Protein AF-A0A7S0FJI3-F1 (afdb_monomer_lite)

pLDDT: mean 81.52, std 12.63, range [48.22, 95.19]

Organism: NCBI:txid265543

Foldseek 3Di:
DVVLCVLLVVLLVPFDADPVVVVDDPPPDDPVPDCDPVVVVLVVVLVCLLLVLLVCLLVVLLLQLLLLCCVPPVVVQCVVQVLDDPPDDRHSVSVSPRPSCVPDDDLSNQLSNLRSVLLSLLLVLLLSLLSSYLADACVVPPSCRRGVSSVVSSVVSVVVSVVSNVVRDDPCSVVSGDPVSVVSSVVSSVVSNVSSRVSSNVVNVVVVVVVD

Secondary structure (DSSP, 8-state):
-TTHHHHHHHHHHTPPPPHHHHSSPP--S-TT----HHHHHHHHHHHHHHHHHHHHHHHHHHHHHHHHHHHHH-HHHHHHTT-S-TTS---HHHHTT-GGGGG--SHHHHHHHHHHHHHHHHHHHHHGGGGSSSSS-TTTS-HHHH-HHHHHHHHHHHHHHHHHHHHHS-TTHHHHS-HHHHHHHHHHHHHHHHHHHHHHHHHHHHHHHHT-

InterPro domains:
  IPR023298 P-type ATPase, transmembrane domain superfamily [SSF81665] (8-201)
  IPR039720 Transmembrane protein 94 [PTHR13219] (3-211)

Radius of gyration: 21.85 Å; chains: 1; bounding box: 44×33×70 Å

Sequence (212 aa):
MQFLFPSLGLSLAASNADTQSMDRVPPKNDESIVFARGEGARLFQHTCIRALIPAIAAHFVHLIGFGSLMLIFERRFLFAGDCGTLSGDLNWRHVARCDAVRQYSGPVKDWAGSLMLAELALCLVVLSSSFLSRTELIKGKNPWRANPLWGWGFLASLLLILFYLIATLDNGVWGALPWYFYVVAIIMPSLGVMTSELVKRSDQKQEYRAEK

Structure (mmCIF, N/CA/C/O backbone):
data_AF-A0A7S0FJI3-F1
#
_entry.id   AF-A0A7S0FJI3-F1
#
loop_
_atom_site.group_PDB
_atom_site.id
_atom_site.type_symbol
_atom_site.label_atom_id
_atom_site.label_alt_id
_atom_site.label_comp_id
_atom_site.label_asym_id
_atom_site.label_entity_id
_atom_site.label_seq_id
_atom_site.pdbx_PDB_ins_code
_atom_site.Cartn_x
_atom_site.Cartn_y
_atom_site.Cartn_z
_atom_site.occupancy
_atom_site.B_iso_or_equiv
_atom_site.auth_seq_id
_atom_site.auth_comp_id
_atom_site.auth_asym_id
_atom_site.auth_atom_id
_atom_site.pdbx_PDB_model_num
ATOM 1 N N . MET A 1 1 ? 7.285 7.474 6.263 1.00 55.69 1 MET A N 1
ATOM 2 C CA . MET A 1 1 ? 6.762 6.785 7.470 1.00 55.69 1 MET A CA 1
ATOM 3 C C . MET A 1 1 ? 6.924 7.584 8.760 1.00 55.69 1 MET A C 1
ATOM 5 O O . MET A 1 1 ? 5.953 7.668 9.499 1.00 55.69 1 MET A O 1
ATOM 9 N N . GLN A 1 2 ? 8.082 8.209 9.022 1.00 64.94 2 GLN A N 1
ATOM 10 C CA . GLN A 1 2 ? 8.346 8.944 10.276 1.00 64.94 2 GLN A CA 1
ATOM 11 C C . GLN A 1 2 ? 7.355 10.081 10.589 1.00 64.94 2 GLN A C 1
ATOM 13 O O . GLN A 1 2 ? 7.122 10.348 11.755 1.00 64.94 2 GLN A O 1
ATOM 18 N N . PHE A 1 3 ? 6.723 10.698 9.586 1.00 61.91 3 PHE A N 1
ATOM 19 C CA . PHE A 1 3 ? 5.679 11.721 9.787 1.00 61.91 3 PHE A CA 1
ATOM 20 C C . PHE A 1 3 ? 4.246 11.174 9.700 1.00 61.91 3 PHE A C 1
ATOM 22 O O . PHE A 1 3 ? 3.317 11.736 10.277 1.00 61.91 3 PHE A O 1
ATOM 29 N N . LEU A 1 4 ? 4.062 10.054 8.999 1.00 62.75 4 LEU A N 1
ATOM 30 C CA . LEU A 1 4 ? 2.747 9.481 8.711 1.00 62.75 4 LEU A CA 1
ATOM 31 C C . LEU A 1 4 ? 2.200 8.695 9.913 1.00 62.75 4 LEU A C 1
ATOM 33 O O . LEU A 1 4 ? 1.028 8.810 10.249 1.00 62.75 4 LEU A O 1
ATOM 37 N N . PHE A 1 5 ? 3.050 7.950 10.623 1.00 71.81 5 PHE A N 1
ATOM 38 C CA . PHE A 1 5 ? 2.605 7.217 11.811 1.00 71.81 5 PHE A CA 1
ATOM 39 C C . PHE A 1 5 ? 2.312 8.103 13.022 1.00 71.81 5 PHE A C 1
ATOM 41 O O . PHE A 1 5 ? 1.287 7.868 13.656 1.00 71.81 5 PHE A O 1
ATOM 48 N N . PRO A 1 6 ? 3.109 9.140 13.342 1.00 69.25 6 PRO A N 1
ATOM 49 C CA . PRO A 1 6 ? 2.769 10.034 14.444 1.00 69.25 6 PRO A CA 1
ATOM 50 C C . PRO A 1 6 ? 1.510 10.857 14.178 1.00 69.25 6 PRO A C 1
ATOM 52 O O . PRO A 1 6 ? 0.713 11.032 15.089 1.00 69.25 6 PRO A O 1
ATOM 55 N N . SER A 1 7 ? 1.284 11.321 12.944 1.00 61.38 7 SER A N 1
ATOM 56 C CA . SER A 1 7 ? 0.068 12.077 12.606 1.00 61.38 7 SER A CA 1
ATOM 57 C C . SER A 1 7 ? -1.195 11.219 12.725 1.00 61.38 7 SER A C 1
ATOM 59 O O . SER A 1 7 ? -2.154 11.633 13.378 1.00 61.38 7 SER A O 1
ATOM 61 N N . LEU A 1 8 ? -1.176 9.992 12.192 1.00 68.50 8 LEU A N 1
ATOM 62 C CA . LEU A 1 8 ? -2.270 9.036 12.386 1.00 68.50 8 LEU A CA 1
ATOM 63 C C . LEU A 1 8 ? -2.423 8.645 13.863 1.00 68.50 8 LEU A C 1
ATOM 65 O O . LEU A 1 8 ? -3.535 8.666 14.385 1.00 68.50 8 LEU A O 1
ATOM 69 N N . GLY A 1 9 ? -1.323 8.353 14.557 1.00 69.12 9 GLY A N 1
ATOM 70 C CA . GLY A 1 9 ? -1.325 7.953 15.964 1.00 69.12 9 GLY A CA 1
ATOM 71 C C . GLY A 1 9 ? -1.879 9.028 16.899 1.00 69.12 9 GLY A C 1
ATOM 72 O O . GLY A 1 9 ? -2.721 8.723 17.735 1.00 69.12 9 GLY A O 1
ATOM 73 N N . LEU A 1 10 ? -1.482 10.292 16.721 1.00 71.50 10 LEU A N 1
ATOM 74 C CA . LEU A 1 10 ? -2.014 11.422 17.491 1.00 71.50 10 LEU A CA 1
ATOM 75 C C . LEU A 1 10 ? -3.504 11.639 17.213 1.00 71.50 10 LEU A C 1
ATOM 77 O O . LEU A 1 10 ? -4.272 11.893 18.138 1.00 71.50 10 LEU A O 1
ATOM 81 N N . SER A 1 11 ? -3.930 11.487 15.956 1.00 69.38 11 SER A N 1
ATOM 82 C CA . SER A 1 11 ? -5.345 11.621 15.604 1.00 69.38 11 SER A CA 1
ATOM 83 C C . SER A 1 11 ? -6.213 10.521 16.224 1.00 69.38 11 SER A C 1
ATOM 85 O O . SER A 1 11 ? -7.324 10.802 16.666 1.00 69.38 11 SER A O 1
ATOM 87 N N . LEU A 1 12 ? -5.686 9.295 16.319 1.00 72.62 12 LEU A N 1
ATOM 88 C CA . LEU A 1 12 ? -6.337 8.173 16.993 1.00 72.62 12 LEU A CA 1
ATOM 89 C C . LEU A 1 12 ? -6.324 8.343 18.514 1.00 72.62 12 LEU A C 1
ATOM 91 O O . LEU A 1 12 ? -7.327 8.070 19.154 1.00 72.62 12 LEU A O 1
ATOM 95 N N . ALA A 1 13 ? -5.240 8.854 19.103 1.00 67.00 13 ALA A N 1
ATOM 96 C CA . ALA A 1 13 ? -5.181 9.141 20.538 1.00 67.00 13 ALA A CA 1
ATOM 97 C C . ALA A 1 13 ? -6.194 10.217 20.971 1.00 67.00 13 ALA A C 1
ATOM 99 O O . ALA A 1 13 ? -6.660 10.208 22.106 1.00 67.00 13 ALA A O 1
ATOM 100 N N . ALA A 1 14 ? -6.556 11.122 20.059 1.00 67.31 14 ALA A N 1
ATOM 101 C CA . ALA A 1 14 ? -7.580 12.138 20.268 1.00 67.31 14 ALA A CA 1
ATOM 102 C C . ALA A 1 14 ? -9.017 11.636 20.011 1.00 67.31 14 ALA A C 1
ATOM 104 O O . ALA A 1 14 ? -9.949 12.442 20.012 1.00 67.31 14 ALA A O 1
ATOM 105 N N . SER A 1 15 ? -9.229 10.339 19.746 1.00 64.25 15 SER A N 1
ATOM 106 C CA . SER A 1 15 ? -10.578 9.802 19.553 1.00 64.25 15 SER A CA 1
ATOM 107 C C . SER A 1 15 ? -11.367 9.827 20.859 1.00 64.25 15 SER A C 1
ATOM 109 O O . SER A 1 15 ? -10.889 9.340 21.885 1.00 64.25 15 SER A O 1
ATOM 111 N N . ASN A 1 16 ? -12.601 10.327 20.804 1.00 61.62 16 ASN A N 1
ATOM 112 C CA . ASN A 1 16 ? -13.532 10.213 21.922 1.00 61.62 16 ASN A CA 1
ATOM 113 C C . ASN A 1 16 ? -13.768 8.736 22.254 1.00 61.62 16 ASN A C 1
ATOM 115 O O . ASN A 1 16 ? -13.986 7.927 21.349 1.00 61.62 16 ASN A O 1
ATOM 119 N N . ALA A 1 17 ? -13.741 8.404 23.543 1.00 58.59 17 ALA A N 1
ATOM 120 C CA . ALA A 1 17 ? -14.015 7.054 24.012 1.00 58.59 17 ALA A CA 1
ATOM 121 C C . ALA A 1 17 ? -15.423 6.594 23.594 1.00 58.59 17 ALA A C 1
ATOM 123 O O . ALA A 1 17 ? -16.349 7.401 23.462 1.00 58.59 17 ALA A O 1
ATOM 124 N N . ASP A 1 18 ? -15.580 5.286 23.384 1.00 60.88 18 ASP A N 1
ATOM 125 C CA . ASP A 1 18 ? -16.883 4.689 23.106 1.00 60.88 18 ASP A CA 1
ATOM 126 C C . ASP A 1 18 ? -17.806 4.950 24.309 1.00 60.88 18 ASP A C 1
ATOM 128 O O . ASP A 1 18 ? -17.474 4.617 25.448 1.00 60.88 18 ASP A O 1
ATOM 132 N N . THR A 1 19 ? -18.967 5.571 24.079 1.00 57.12 19 THR A N 1
ATOM 133 C CA . THR A 1 19 ? -19.890 5.990 25.151 1.00 57.12 19 THR A CA 1
ATOM 134 C C . THR A 1 19 ? -20.308 4.811 26.026 1.00 57.12 19 THR A C 1
ATOM 136 O O . THR A 1 19 ? -20.293 4.914 27.248 1.00 57.12 19 THR A O 1
ATOM 139 N N . GLN A 1 20 ? -20.530 3.642 25.416 1.00 57.66 20 GLN A N 1
ATOM 140 C CA . GLN A 1 20 ? -20.838 2.409 26.144 1.00 57.66 20 GLN A CA 1
ATOM 141 C C . GLN A 1 20 ? -19.705 1.930 27.061 1.00 57.66 20 GLN A C 1
ATOM 143 O O . GLN A 1 20 ? -19.987 1.253 28.044 1.00 57.66 20 GLN A O 1
ATOM 148 N N . SER A 1 21 ? -18.436 2.246 26.769 1.00 56.31 21 SER A N 1
ATOM 149 C CA . SER A 1 21 ? -17.317 1.884 27.649 1.00 56.31 21 SER A CA 1
ATOM 150 C C . SER A 1 21 ? -17.103 2.899 28.771 1.00 56.31 21 SER A C 1
ATOM 152 O O . SER A 1 21 ? -16.543 2.540 29.800 1.00 56.31 21 SER A O 1
ATOM 154 N N . MET A 1 22 ? -17.511 4.156 28.569 1.00 56.66 22 MET A N 1
ATOM 155 C CA . MET A 1 22 ? -17.406 5.242 29.554 1.00 56.66 22 MET A CA 1
ATOM 156 C C . MET A 1 22 ? -18.486 5.175 30.635 1.00 56.66 22 MET A C 1
ATOM 158 O O . MET A 1 22 ? -18.225 5.568 31.767 1.00 56.66 22 MET A O 1
ATOM 162 N N . ASP A 1 23 ? -19.657 4.623 30.308 1.00 59.97 23 ASP A N 1
ATOM 163 C CA . ASP A 1 23 ? -20.737 4.372 31.273 1.00 59.97 23 ASP A CA 1
ATOM 164 C C . ASP A 1 23 ? -20.431 3.189 32.214 1.00 59.97 23 ASP A C 1
ATOM 166 O O . ASP A 1 23 ? -21.184 2.903 33.147 1.00 59.97 23 ASP A O 1
ATOM 170 N N . ARG A 1 24 ? -19.327 2.473 31.973 1.00 63.09 24 ARG A N 1
ATOM 171 C CA . ARG A 1 24 ? -18.924 1.285 32.727 1.00 63.09 24 ARG A CA 1
ATOM 172 C C . ARG A 1 24 ? -17.793 1.631 33.684 1.00 63.09 24 ARG A C 1
ATOM 174 O O . ARG A 1 24 ? -16.857 2.348 33.337 1.00 63.09 24 ARG A O 1
ATOM 181 N N . VAL A 1 25 ? -17.853 1.071 34.891 1.00 60.69 25 VAL A N 1
ATOM 182 C CA . VAL A 1 25 ? -16.748 1.164 35.849 1.00 60.69 25 VAL A CA 1
ATOM 183 C C . VAL A 1 25 ? -15.538 0.459 35.226 1.00 60.69 25 VAL A C 1
ATOM 185 O O . VAL A 1 25 ? -15.644 -0.724 34.892 1.00 60.69 25 VAL A O 1
ATOM 188 N N . PRO A 1 26 ? -14.398 1.145 35.020 1.00 58.06 26 PRO A N 1
ATOM 189 C CA . PRO A 1 26 ? -13.216 0.492 34.486 1.00 58.06 26 PRO A CA 1
ATOM 190 C C . PRO A 1 26 ? -12.796 -0.618 35.460 1.00 58.06 26 PRO A C 1
ATOM 192 O O . PRO A 1 26 ? -12.736 -0.352 36.664 1.00 58.06 26 PRO A O 1
ATOM 195 N N . PRO A 1 27 ? -12.479 -1.835 34.981 1.00 58.81 27 PRO A N 1
ATOM 196 C CA . PRO A 1 27 ? -11.979 -2.921 35.818 1.00 58.81 27 PRO A CA 1
ATOM 197 C C . PRO A 1 27 ? -10.552 -2.584 36.250 1.00 58.81 27 PRO A C 1
ATOM 199 O O . PRO A 1 27 ? -9.575 -3.075 35.693 1.00 58.81 27 PRO A O 1
ATOM 202 N N . LYS A 1 28 ? -10.405 -1.618 37.155 1.00 48.22 28 LYS A N 1
ATOM 203 C CA . LYS A 1 28 ? -9.107 -1.010 37.440 1.00 48.22 28 LYS A CA 1
ATOM 204 C C . LYS A 1 28 ? -8.419 -1.606 38.662 1.00 48.22 28 LYS A C 1
ATOM 206 O O . LYS A 1 28 ? -7.304 -1.191 38.923 1.00 48.22 28 LYS A O 1
ATOM 211 N N . ASN A 1 29 ? -9.045 -2.546 39.377 1.00 48.25 29 ASN A N 1
ATOM 212 C CA . ASN A 1 29 ? -8.494 -3.147 40.602 1.00 48.25 29 ASN A CA 1
ATOM 213 C C . ASN A 1 29 ? -9.098 -4.522 40.955 1.00 48.25 29 ASN A C 1
ATOM 215 O O . ASN A 1 29 ? -9.106 -4.908 42.119 1.00 48.25 29 ASN A O 1
ATOM 219 N N . ASP A 1 30 ? -9.627 -5.259 39.980 1.00 51.00 30 ASP A N 1
ATOM 220 C CA . ASP A 1 30 ? -10.103 -6.617 40.244 1.00 51.00 30 ASP A CA 1
ATOM 221 C C . ASP A 1 30 ? -8.940 -7.591 40.005 1.00 51.00 30 ASP A C 1
ATOM 223 O O . ASP A 1 30 ? -8.562 -7.842 38.860 1.00 51.00 30 ASP A O 1
ATOM 227 N N . GLU A 1 31 ? -8.332 -8.114 41.077 1.00 53.53 31 GLU A N 1
ATOM 228 C CA . GLU A 1 31 ? -7.242 -9.111 41.003 1.00 53.53 31 GLU A CA 1
ATOM 229 C C . GLU A 1 31 ? -7.665 -10.390 40.249 1.00 53.53 31 GLU A C 1
ATOM 231 O O . GLU A 1 31 ? -6.829 -11.190 39.830 1.00 53.53 31 GLU A O 1
ATOM 236 N N . SER A 1 32 ? -8.973 -10.560 40.039 1.00 52.09 32 SER A N 1
ATOM 237 C CA . SER A 1 32 ? -9.586 -11.626 39.252 1.00 52.09 32 SER A CA 1
ATOM 238 C C . SER A 1 32 ? -9.426 -11.460 37.731 1.00 52.09 32 SER A C 1
ATOM 240 O O . SER A 1 32 ? -9.514 -12.450 37.000 1.00 52.09 32 SER A O 1
ATOM 242 N N . ILE A 1 33 ? -9.142 -10.250 37.228 1.00 53.81 33 ILE A N 1
ATOM 243 C CA . ILE A 1 33 ? -8.991 -9.967 35.791 1.00 53.81 33 ILE A CA 1
ATOM 244 C C . ILE A 1 33 ? -7.510 -10.077 35.419 1.00 53.81 33 ILE A C 1
ATOM 246 O O . ILE A 1 33 ? -6.796 -9.104 35.179 1.00 53.81 33 ILE A O 1
ATOM 250 N N . VAL A 1 34 ? -7.025 -11.317 35.384 1.00 58.06 34 VAL A N 1
ATOM 251 C CA . VAL A 1 34 ? -5.708 -11.639 34.831 1.00 58.06 34 VAL A CA 1
ATOM 252 C C . VAL A 1 34 ? -5.843 -11.668 33.313 1.00 58.06 34 VAL A C 1
ATOM 254 O O . VAL A 1 34 ? -6.625 -12.460 32.790 1.00 58.06 34 VAL A O 1
ATOM 257 N N . PHE A 1 35 ? -5.072 -10.834 32.604 1.00 59.09 35 PHE A N 1
ATOM 258 C CA . PHE A 1 35 ? -4.981 -10.857 31.139 1.00 59.09 35 PHE A CA 1
ATOM 259 C C . PHE A 1 35 ? -4.593 -12.272 30.701 1.00 59.09 35 PHE A C 1
ATOM 261 O O . PHE A 1 35 ? -3.432 -12.687 30.802 1.00 59.09 35 PHE A O 1
ATOM 268 N N . ALA A 1 36 ? -5.583 -13.069 30.306 1.00 63.97 36 ALA A N 1
ATOM 269 C CA . ALA A 1 36 ? -5.363 -14.493 30.154 1.00 63.97 36 ALA A CA 1
ATOM 270 C C . ALA A 1 36 ? -4.458 -14.727 28.942 1.00 63.97 36 ALA A C 1
ATOM 272 O O . ALA A 1 36 ? -4.561 -14.050 27.915 1.00 63.97 36 ALA A O 1
ATOM 273 N N . ARG A 1 37 ? -3.594 -15.745 29.011 1.00 69.00 37 ARG A N 1
ATOM 274 C CA . ARG A 1 37 ? -2.699 -16.117 27.898 1.00 69.00 37 ARG A CA 1
ATOM 275 C C . ARG A 1 37 ? -3.459 -16.308 26.572 1.00 69.00 37 ARG A C 1
ATOM 277 O O . ARG A 1 37 ? -2.916 -16.018 25.507 1.00 69.00 37 ARG A O 1
ATOM 284 N N . GLY A 1 38 ? -4.723 -16.739 26.640 1.00 73.69 38 GLY A N 1
ATOM 285 C CA . GLY A 1 38 ? -5.626 -16.854 25.491 1.00 73.69 38 GLY A CA 1
ATOM 286 C C . GLY A 1 38 ? -6.077 -15.515 24.891 1.00 73.69 38 GLY A C 1
ATOM 287 O O . GLY A 1 38 ? -6.194 -15.414 23.672 1.00 73.69 38 GLY A O 1
ATOM 288 N N . GLU A 1 39 ? -6.264 -14.470 25.700 1.00 74.25 39 GLU A N 1
ATOM 289 C CA . GLU A 1 39 ? -6.603 -13.125 25.212 1.00 74.25 39 GLU A CA 1
ATOM 290 C C . GLU A 1 39 ? -5.422 -12.475 24.496 1.00 74.25 39 GLU A C 1
ATOM 292 O O . GLU A 1 39 ? -5.597 -11.894 23.424 1.00 74.25 39 GLU A O 1
ATOM 297 N N . GLY A 1 40 ? -4.211 -12.641 25.038 1.00 79.00 40 GLY A N 1
ATOM 298 C CA . GLY A 1 40 ? -2.980 -12.184 24.391 1.00 79.00 40 GLY A CA 1
ATOM 299 C C . GLY A 1 40 ? -2.734 -12.879 23.049 1.00 79.00 40 GLY A C 1
ATOM 300 O O . GLY A 1 40 ? -2.478 -12.215 22.044 1.00 79.00 40 GLY A O 1
ATOM 301 N N . ALA A 1 41 ? -2.879 -14.210 23.000 1.00 82.19 41 ALA A N 1
ATOM 302 C CA . ALA A 1 41 ? -2.740 -14.977 21.760 1.00 82.19 41 ALA A CA 1
ATOM 303 C C . ALA A 1 41 ? -3.764 -14.549 20.696 1.00 82.19 41 ALA A C 1
ATOM 305 O O . ALA A 1 41 ? -3.418 -14.393 19.525 1.00 82.19 41 ALA A O 1
ATOM 306 N N . ARG A 1 42 ? -5.011 -14.297 21.106 1.00 84.00 42 ARG A N 1
ATOM 307 C CA . ARG A 1 42 ? -6.066 -13.798 20.221 1.00 84.00 42 ARG A CA 1
ATOM 308 C C . ARG A 1 42 ? -5.761 -12.401 19.691 1.00 84.00 42 ARG A C 1
ATOM 310 O O . ARG A 1 42 ? -5.858 -12.180 18.487 1.00 84.00 42 ARG A O 1
ATOM 317 N N . LEU A 1 43 ? -5.383 -11.466 20.565 1.00 82.38 43 LEU A N 1
ATOM 318 C CA . LEU A 1 43 ? -5.044 -10.098 20.169 1.00 82.38 43 LEU A CA 1
ATOM 319 C C . LEU A 1 43 ? -3.895 -10.092 19.154 1.00 82.38 43 LEU A C 1
ATOM 321 O O . LEU A 1 43 ? -3.952 -9.380 18.150 1.00 82.38 43 LEU A O 1
ATOM 325 N N . PHE A 1 44 ? -2.886 -10.937 19.379 1.00 84.56 44 PHE A N 1
ATOM 326 C CA . PHE A 1 44 ? -1.791 -11.135 18.437 1.00 84.56 44 PHE A CA 1
ATOM 327 C C . PHE A 1 44 ? -2.292 -11.660 17.084 1.00 84.56 44 PHE A C 1
ATOM 329 O O . PHE A 1 44 ? -2.027 -11.040 16.056 1.00 84.56 44 PHE A O 1
ATOM 336 N N . GLN A 1 45 ? -3.088 -12.736 17.070 1.00 88.81 45 GLN A N 1
ATOM 337 C CA . GLN A 1 45 ? -3.663 -13.294 15.838 1.00 88.81 45 GLN A CA 1
ATOM 338 C C . GLN A 1 45 ? -4.502 -12.267 15.068 1.00 88.81 45 GLN A C 1
ATOM 340 O O . GLN A 1 45 ? -4.339 -12.113 13.859 1.00 88.81 45 GLN A O 1
ATOM 345 N N . HIS A 1 46 ? -5.367 -11.527 15.759 1.00 88.62 46 HIS A N 1
ATOM 346 C CA . HIS A 1 46 ? -6.196 -10.478 15.168 1.00 88.62 46 HIS A CA 1
ATOM 347 C C . HIS A 1 46 ? -5.344 -9.355 14.565 1.00 88.62 46 HIS A C 1
ATOM 349 O O . HIS A 1 46 ? -5.637 -8.880 13.467 1.00 88.62 46 HIS A O 1
ATOM 355 N N . THR A 1 47 ? -4.250 -8.981 15.231 1.00 86.38 47 THR A N 1
ATOM 356 C CA . THR A 1 47 ? -3.286 -8.000 14.713 1.00 86.38 47 THR A CA 1
ATOM 357 C C . THR A 1 47 ? -2.590 -8.515 13.453 1.00 86.38 47 THR A C 1
ATOM 359 O O . THR A 1 47 ? -2.519 -7.793 12.459 1.00 86.38 47 THR A O 1
ATOM 362 N N . CYS A 1 48 ? -2.152 -9.779 13.439 1.00 89.38 48 CYS A N 1
ATOM 363 C CA . CYS A 1 48 ? -1.563 -10.405 12.254 1.00 89.38 48 CYS A CA 1
ATOM 364 C C . CYS A 1 48 ? -2.541 -10.438 11.071 1.00 89.38 48 CYS A C 1
ATOM 366 O O . CYS A 1 48 ? -2.159 -10.086 9.957 1.00 89.38 48 CYS A O 1
ATOM 368 N N . ILE A 1 49 ? -3.807 -10.801 11.306 1.00 90.19 49 ILE A N 1
ATOM 369 C CA . ILE A 1 49 ? -4.844 -10.830 10.261 1.00 90.19 49 ILE A CA 1
ATOM 370 C C . ILE A 1 49 ? -5.066 -9.428 9.678 1.00 90.19 49 ILE A C 1
ATOM 372 O O . ILE A 1 49 ? -5.136 -9.274 8.458 1.00 90.19 49 ILE A O 1
ATOM 376 N N . ARG A 1 50 ? -5.127 -8.395 10.530 1.00 88.38 50 ARG A N 1
ATOM 377 C CA . ARG A 1 50 ? -5.280 -6.995 10.095 1.00 88.38 50 ARG A CA 1
ATOM 378 C C . ARG A 1 50 ? -4.064 -6.486 9.311 1.00 88.38 50 ARG A C 1
ATOM 380 O O . ARG A 1 50 ? -4.233 -5.707 8.379 1.00 88.38 50 ARG A O 1
ATOM 387 N N . ALA A 1 51 ? -2.856 -6.943 9.647 1.00 89.56 51 ALA A N 1
ATOM 388 C CA . ALA A 1 51 ? -1.619 -6.561 8.960 1.00 89.56 51 ALA A CA 1
ATOM 389 C C . ALA A 1 51 ? -1.380 -7.316 7.636 1.00 89.56 51 ALA A C 1
ATOM 391 O O . ALA A 1 51 ? -0.632 -6.836 6.781 1.00 89.56 51 ALA A O 1
ATOM 392 N N . LEU A 1 52 ? -2.019 -8.475 7.445 1.00 92.38 52 LEU A N 1
ATOM 393 C CA . LEU A 1 52 ? -1.787 -9.345 6.293 1.00 92.38 52 LEU A CA 1
ATOM 394 C C . LEU A 1 52 ? -2.181 -8.687 4.964 1.00 92.38 52 LEU A C 1
ATOM 396 O O . LEU A 1 52 ? -1.408 -8.732 4.010 1.00 92.38 52 LEU A O 1
ATOM 400 N N . ILE A 1 53 ? -3.361 -8.063 4.895 1.00 91.56 53 ILE A N 1
ATOM 401 C CA . ILE A 1 53 ? -3.855 -7.456 3.647 1.00 91.56 53 ILE A CA 1
ATOM 402 C C . ILE A 1 53 ? -2.959 -6.294 3.184 1.00 91.56 53 ILE A C 1
ATOM 404 O O . ILE A 1 53 ? -2.512 -6.350 2.038 1.00 91.56 53 ILE A O 1
ATOM 408 N N . PRO A 1 54 ? -2.600 -5.307 4.035 1.00 91.94 54 PRO A N 1
ATOM 409 C CA . PRO A 1 54 ? -1.636 -4.269 3.659 1.00 91.94 54 PRO A CA 1
ATOM 410 C C . PRO A 1 54 ? -0.284 -4.823 3.191 1.00 91.94 54 PRO A C 1
ATOM 412 O O . PRO A 1 54 ? 0.297 -4.314 2.234 1.00 91.94 54 PRO A O 1
ATOM 415 N N . ALA A 1 55 ? 0.216 -5.883 3.839 1.00 92.62 55 ALA A N 1
ATOM 416 C CA . ALA A 1 55 ? 1.481 -6.503 3.460 1.00 92.62 55 ALA A CA 1
ATOM 417 C C . ALA A 1 55 ? 1.398 -7.168 2.077 1.00 92.62 55 ALA A C 1
ATOM 419 O O . ALA A 1 55 ? 2.277 -6.948 1.243 1.00 92.62 55 ALA A O 1
ATOM 420 N N . ILE A 1 56 ? 0.339 -7.941 1.814 1.00 93.50 56 ILE A N 1
ATOM 421 C CA . ILE A 1 56 ? 0.112 -8.578 0.510 1.00 93.50 56 ILE A CA 1
ATOM 422 C C . ILE A 1 56 ? -0.043 -7.513 -0.577 1.00 93.50 56 ILE A C 1
ATOM 424 O O . ILE A 1 56 ? 0.602 -7.620 -1.616 1.00 93.50 56 ILE A O 1
ATOM 428 N N . ALA A 1 57 ? -0.848 -6.479 -0.327 1.00 92.44 57 ALA A N 1
ATOM 429 C CA . ALA A 1 57 ? -1.094 -5.391 -1.267 1.00 92.44 57 ALA A CA 1
ATOM 430 C C . ALA A 1 57 ? 0.208 -4.720 -1.714 1.00 92.44 57 ALA A C 1
ATOM 432 O O . ALA A 1 57 ? 0.502 -4.678 -2.908 1.00 92.44 57 ALA A O 1
ATOM 433 N N . ALA A 1 58 ? 1.035 -4.300 -0.751 1.00 93.31 58 ALA A N 1
ATOM 434 C CA . ALA A 1 58 ? 2.306 -3.641 -1.021 1.00 93.31 58 ALA A CA 1
ATOM 435 C C . ALA A 1 58 ? 3.243 -4.517 -1.869 1.00 93.31 58 ALA A C 1
ATOM 437 O O . ALA A 1 58 ? 3.766 -4.062 -2.886 1.00 93.31 58 ALA A O 1
ATOM 438 N N . HIS A 1 59 ? 3.412 -5.794 -1.509 1.00 92.81 59 HIS A N 1
ATOM 439 C CA . HIS A 1 59 ? 4.281 -6.704 -2.264 1.00 92.81 59 HIS A CA 1
ATOM 440 C C . HIS A 1 59 ? 3.727 -7.020 -3.657 1.00 92.81 59 HIS A C 1
ATOM 442 O O . HIS A 1 59 ? 4.494 -7.159 -4.608 1.00 92.81 59 HIS A O 1
ATOM 448 N N . PHE A 1 60 ? 2.406 -7.117 -3.809 1.00 92.69 60 PHE A N 1
ATOM 449 C CA . PHE A 1 60 ? 1.785 -7.395 -5.102 1.00 92.69 60 PHE A CA 1
ATOM 450 C C . PHE A 1 60 ? 1.916 -6.204 -6.058 1.00 92.69 60 PHE A C 1
ATOM 452 O O . PHE A 1 60 ? 2.297 -6.379 -7.216 1.00 92.69 60 PHE A O 1
ATOM 459 N N . VAL A 1 61 ? 1.696 -4.988 -5.549 1.00 93.50 61 VAL A N 1
ATOM 460 C CA . VAL A 1 61 ? 1.964 -3.729 -6.257 1.00 93.50 61 VAL A CA 1
ATOM 461 C C . VAL A 1 61 ? 3.440 -3.631 -6.635 1.00 93.50 61 VAL A C 1
ATOM 463 O O . VAL A 1 61 ? 3.747 -3.323 -7.784 1.00 93.50 61 VAL A O 1
ATOM 466 N N . HIS A 1 62 ? 4.355 -3.971 -5.723 1.00 93.75 62 HIS A N 1
ATOM 467 C CA . HIS A 1 62 ? 5.787 -3.995 -6.016 1.00 93.75 62 HIS A CA 1
ATOM 468 C C . HIS A 1 62 ? 6.125 -4.951 -7.164 1.00 93.75 62 HIS A C 1
ATOM 470 O O . HIS A 1 62 ? 6.780 -4.548 -8.119 1.00 93.75 62 HIS A O 1
ATOM 476 N N . LEU A 1 63 ? 5.644 -6.197 -7.109 1.00 92.06 63 LEU A N 1
ATOM 477 C CA . LEU A 1 63 ? 5.913 -7.217 -8.127 1.00 92.06 63 LEU A CA 1
ATOM 478 C C . LEU A 1 63 ? 5.399 -6.807 -9.509 1.00 92.06 63 LEU A C 1
ATOM 480 O O . LEU A 1 63 ? 6.115 -6.941 -10.504 1.00 92.06 63 LEU A O 1
ATOM 484 N N . ILE A 1 64 ? 4.169 -6.292 -9.573 1.00 91.75 64 ILE A N 1
ATOM 485 C CA . ILE A 1 64 ? 3.574 -5.824 -10.826 1.00 91.75 64 ILE A CA 1
ATOM 486 C C . ILE A 1 64 ? 4.326 -4.598 -11.340 1.00 91.75 64 ILE A C 1
ATOM 488 O O . ILE A 1 64 ? 4.697 -4.567 -12.514 1.00 91.75 64 ILE A O 1
ATOM 492 N N . GLY A 1 65 ? 4.541 -3.599 -10.482 1.00 92.44 65 GLY A N 1
ATOM 493 C CA . GLY A 1 65 ? 5.184 -2.341 -10.847 1.00 92.44 65 GLY A CA 1
ATOM 494 C C . GLY A 1 65 ? 6.612 -2.565 -11.322 1.00 92.44 65 GLY A C 1
ATOM 495 O O . GLY A 1 65 ? 6.947 -2.211 -12.446 1.00 92.44 65 GLY A O 1
ATOM 496 N N . PHE A 1 66 ? 7.424 -3.248 -10.519 1.00 92.94 66 PHE A N 1
ATOM 497 C CA . PHE A 1 66 ? 8.805 -3.572 -10.856 1.00 92.94 66 PHE A CA 1
ATOM 498 C C . PHE A 1 66 ? 8.903 -4.371 -12.158 1.00 92.94 66 PHE A C 1
ATOM 500 O O . PHE A 1 66 ? 9.621 -3.975 -13.072 1.00 92.94 66 PHE A O 1
ATOM 507 N N . GLY A 1 67 ? 8.132 -5.455 -12.289 1.00 90.19 67 GLY A N 1
ATOM 508 C CA . GLY A 1 67 ? 8.181 -6.283 -13.488 1.00 90.19 67 GLY A CA 1
ATOM 509 C C . GLY A 1 67 ? 7.723 -5.539 -14.746 1.00 90.19 67 GLY A C 1
ATOM 510 O O . GLY A 1 67 ? 8.340 -5.691 -15.794 1.00 90.19 67 GLY A O 1
ATOM 511 N N . SER A 1 68 ? 6.690 -4.698 -14.650 1.00 90.81 68 SER A N 1
ATOM 512 C CA . SER A 1 68 ? 6.191 -3.922 -15.798 1.00 90.81 68 SER A CA 1
ATOM 513 C C . SER A 1 68 ? 7.175 -2.829 -16.218 1.00 90.81 68 SER A C 1
ATOM 515 O O . SER A 1 68 ? 7.449 -2.661 -17.404 1.00 90.81 68 SER A O 1
ATOM 517 N N . LEU A 1 69 ? 7.768 -2.128 -15.250 1.00 91.94 69 LEU A N 1
ATOM 518 C CA . LEU A 1 69 ? 8.754 -1.084 -15.514 1.00 91.94 69 LEU A CA 1
ATOM 519 C C . LEU A 1 69 ? 10.055 -1.656 -16.090 1.00 91.94 69 LEU A C 1
ATOM 521 O O . LEU A 1 69 ? 10.600 -1.080 -17.027 1.00 91.94 69 LEU A O 1
ATOM 525 N N . MET A 1 70 ? 10.507 -2.824 -15.621 1.00 90.62 70 MET A N 1
ATOM 526 C CA . MET A 1 70 ? 11.684 -3.502 -16.179 1.00 90.62 70 MET A CA 1
ATOM 527 C C . MET A 1 70 ? 11.495 -3.861 -17.661 1.00 90.62 70 MET A C 1
ATOM 529 O O . MET A 1 70 ? 12.424 -3.733 -18.454 1.00 90.62 70 MET A O 1
ATOM 533 N N . LEU A 1 71 ? 10.287 -4.271 -18.062 1.00 89.06 71 LEU A N 1
ATOM 534 C CA . LEU A 1 71 ? 9.981 -4.627 -19.455 1.00 89.06 71 LEU A CA 1
ATOM 535 C C . LEU A 1 71 ? 10.018 -3.440 -20.422 1.00 89.06 71 LEU A C 1
ATOM 537 O O . LEU A 1 71 ? 10.261 -3.634 -21.621 1.00 89.06 71 LEU A O 1
ATOM 541 N N . ILE A 1 72 ? 9.735 -2.244 -19.907 1.00 89.00 72 ILE A N 1
ATOM 542 C CA . ILE A 1 72 ? 9.617 -1.011 -20.687 1.00 89.00 72 ILE A CA 1
ATOM 543 C C . ILE A 1 72 ? 10.943 -0.251 -20.684 1.00 89.00 72 ILE A C 1
ATOM 545 O O . ILE A 1 72 ? 11.455 0.076 -21.752 1.00 89.00 72 ILE A O 1
ATOM 549 N N . PHE A 1 73 ? 11.520 -0.015 -19.505 1.00 89.25 73 PHE A N 1
ATOM 550 C CA . PHE A 1 73 ? 12.700 0.836 -19.345 1.00 89.25 73 PHE A CA 1
ATOM 551 C C . PHE A 1 73 ? 14.025 0.063 -19.384 1.00 89.25 73 PHE A C 1
ATOM 553 O O . PHE A 1 73 ? 15.023 0.601 -19.849 1.00 89.25 73 PHE A O 1
ATOM 560 N N . GLU A 1 74 ? 14.044 -1.210 -18.975 1.00 88.25 74 GLU A N 1
ATOM 561 C CA . GLU A 1 74 ? 15.280 -1.990 -18.761 1.00 88.25 74 GLU A CA 1
ATOM 562 C C . GLU A 1 74 ? 15.336 -3.271 -19.602 1.00 88.25 74 GLU A C 1
ATOM 564 O O . GLU A 1 74 ? 15.954 -4.278 -19.249 1.00 88.25 74 GLU A O 1
ATOM 569 N N . ARG A 1 75 ? 14.702 -3.243 -20.779 1.00 83.88 75 ARG A N 1
ATOM 570 C CA . ARG A 1 75 ? 14.592 -4.421 -21.648 1.00 83.88 75 ARG A CA 1
ATOM 571 C C . ARG A 1 75 ? 15.959 -4.984 -22.068 1.00 83.88 75 ARG A C 1
ATOM 573 O O . ARG A 1 75 ? 16.115 -6.194 -22.191 1.00 83.88 75 ARG A O 1
ATOM 580 N N . ARG A 1 76 ? 16.965 -4.120 -22.253 1.00 83.81 76 ARG A N 1
ATOM 581 C CA . ARG A 1 76 ? 18.339 -4.533 -22.600 1.00 83.81 76 ARG A CA 1
ATOM 582 C C . ARG A 1 76 ? 18.995 -5.350 -21.488 1.00 83.81 76 ARG A C 1
ATOM 584 O O . ARG A 1 76 ? 19.636 -6.351 -21.786 1.00 83.81 76 ARG A O 1
ATOM 591 N N . PHE A 1 77 ? 18.800 -4.951 -20.231 1.00 85.06 77 PHE A N 1
ATOM 592 C CA . PHE A 1 77 ? 19.298 -5.691 -19.073 1.00 85.06 77 PHE A CA 1
ATOM 593 C C . PHE A 1 77 ? 18.655 -7.080 -18.989 1.00 85.06 77 PHE A C 1
ATOM 595 O O . PHE A 1 77 ? 19.352 -8.070 -18.788 1.00 85.06 77 PHE A O 1
ATOM 602 N N . LEU A 1 78 ? 17.342 -7.172 -19.225 1.00 83.75 78 LEU A N 1
ATOM 603 C CA . LEU A 1 78 ? 16.626 -8.452 -19.215 1.00 83.75 78 LEU A CA 1
ATOM 604 C C . LEU A 1 78 ? 17.126 -9.426 -20.290 1.00 83.75 78 LEU A C 1
ATOM 606 O O . LEU A 1 78 ? 17.227 -10.618 -20.016 1.00 83.75 78 LEU A O 1
ATOM 610 N N . PHE A 1 79 ? 17.453 -8.932 -21.488 1.00 80.81 79 PHE A N 1
ATOM 611 C CA . PHE A 1 79 ? 18.044 -9.765 -22.540 1.00 80.81 79 PHE A CA 1
ATOM 612 C C . PHE A 1 79 ? 19.484 -10.175 -22.228 1.00 80.8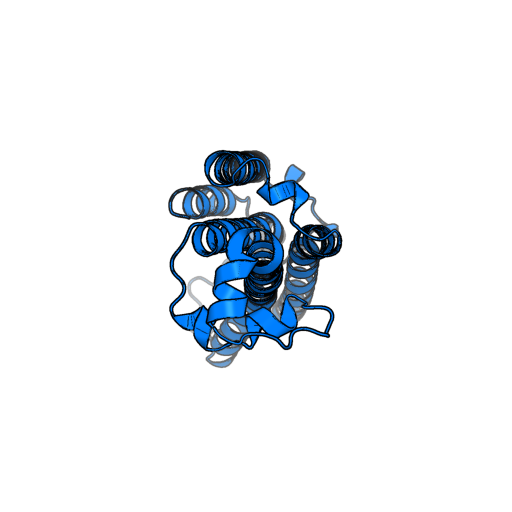1 79 PHE A C 1
ATOM 614 O O . PHE A 1 79 ? 19.855 -11.304 -22.511 1.00 80.81 79 PHE A O 1
ATOM 621 N N . ALA A 1 80 ? 20.286 -9.290 -21.631 1.00 81.12 80 ALA A N 1
ATOM 622 C CA . ALA A 1 80 ? 21.654 -9.618 -21.231 1.00 81.12 80 ALA A CA 1
ATOM 623 C C . ALA A 1 80 ? 21.712 -10.634 -20.076 1.00 81.12 80 ALA A C 1
ATOM 625 O O . ALA A 1 80 ? 22.679 -11.378 -19.961 1.00 81.12 80 ALA A O 1
ATOM 626 N N . GLY A 1 81 ? 20.691 -10.651 -19.215 1.00 76.00 81 GLY A N 1
ATOM 627 C CA . GLY A 1 81 ? 20.562 -11.588 -18.100 1.00 76.00 81 GLY A CA 1
ATOM 628 C C . GLY A 1 81 ? 19.809 -12.880 -18.428 1.00 76.00 81 GLY A C 1
ATOM 629 O O . GLY A 1 81 ? 19.405 -13.565 -17.492 1.00 76.00 81 GLY A O 1
ATOM 630 N N . ASP A 1 82 ? 19.555 -13.174 -19.709 1.00 75.62 82 ASP A N 1
ATOM 631 C CA . ASP A 1 82 ? 18.799 -14.347 -20.177 1.00 75.62 82 ASP A CA 1
ATOM 632 C C . ASP A 1 82 ? 17.430 -14.532 -19.484 1.00 75.62 82 ASP A C 1
ATOM 634 O O . ASP A 1 82 ? 16.928 -15.641 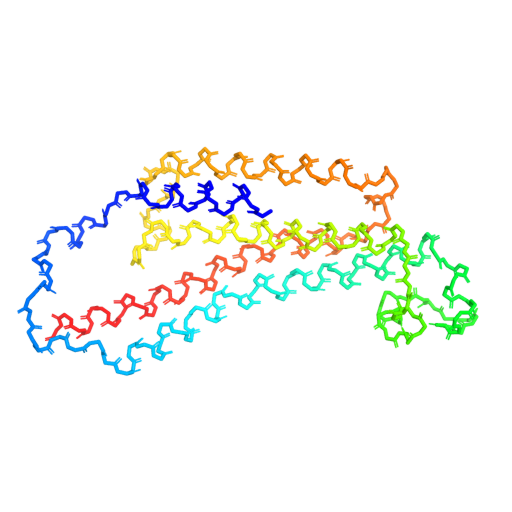-19.304 1.00 75.62 82 ASP A O 1
ATOM 638 N N . CYS A 1 83 ? 16.766 -13.428 -19.118 1.00 74.31 83 CYS A N 1
ATOM 639 C CA . CYS A 1 83 ? 15.479 -13.451 -18.413 1.00 74.31 83 CYS A CA 1
ATOM 640 C C . CYS A 1 83 ? 14.274 -13.815 -19.305 1.00 74.31 83 CYS A C 1
ATOM 642 O O . CYS A 1 83 ? 13.129 -13.774 -18.842 1.00 74.31 83 CYS A O 1
ATOM 644 N N . GLY A 1 84 ? 14.493 -14.147 -20.581 1.00 63.56 84 GLY A N 1
ATOM 645 C CA . GLY A 1 84 ? 13.444 -14.573 -21.504 1.00 63.56 84 GLY A CA 1
ATOM 646 C C . GLY A 1 84 ? 13.966 -14.994 -22.879 1.00 63.56 84 GLY A C 1
ATOM 647 O O . GLY A 1 84 ? 14.982 -14.500 -23.358 1.00 63.56 84 GLY A O 1
ATOM 648 N N . THR A 1 85 ? 13.240 -15.904 -23.532 1.00 56.09 85 THR A N 1
ATOM 649 C CA . THR A 1 85 ? 13.496 -16.349 -24.910 1.00 56.09 85 THR A CA 1
ATOM 650 C C . THR A 1 85 ? 13.009 -15.314 -25.929 1.00 56.09 85 THR A C 1
ATOM 652 O O . THR A 1 85 ? 11.920 -14.767 -25.765 1.00 56.09 85 THR A O 1
ATOM 655 N N . LEU A 1 86 ? 13.760 -15.124 -27.022 1.00 53.38 86 LEU A N 1
ATOM 656 C CA . LEU A 1 86 ? 13.506 -14.196 -28.145 1.00 53.38 86 LEU A CA 1
ATOM 657 C C . LEU A 1 86 ? 12.106 -14.268 -28.805 1.00 53.38 86 LEU A C 1
ATOM 659 O O . LEU A 1 86 ? 11.797 -13.425 -29.641 1.00 53.38 86 LEU A O 1
ATOM 663 N N . SER A 1 87 ? 11.267 -15.250 -28.464 1.00 51.62 87 SER A N 1
ATOM 664 C CA . SER A 1 87 ? 10.033 -15.589 -29.185 1.00 51.62 87 SER A CA 1
ATOM 665 C C . SER A 1 87 ? 8.752 -15.631 -28.336 1.00 51.62 87 SER A C 1
ATOM 667 O O . SER A 1 87 ? 7.725 -16.077 -28.840 1.00 51.62 87 SER A O 1
ATOM 669 N N . GLY A 1 88 ? 8.786 -15.228 -27.061 1.00 57.72 88 GLY A N 1
ATOM 670 C CA . GLY A 1 88 ? 7.613 -15.263 -26.175 1.00 57.72 88 GLY A CA 1
ATOM 671 C C . GLY A 1 88 ? 7.213 -13.884 -25.656 1.00 57.72 88 GLY A C 1
ATOM 672 O O . GLY A 1 88 ? 8.075 -13.036 -25.429 1.00 57.72 88 GLY A O 1
ATOM 673 N N . ASP A 1 89 ? 5.914 -13.677 -25.420 1.00 64.75 89 ASP A N 1
ATOM 674 C CA . ASP A 1 89 ? 5.390 -12.478 -24.757 1.00 64.75 89 ASP A CA 1
ATOM 675 C C . ASP A 1 89 ? 5.955 -12.369 -23.332 1.00 64.75 89 ASP A C 1
ATOM 677 O O . ASP A 1 89 ? 5.460 -12.971 -22.370 1.00 64.75 89 ASP A O 1
ATOM 681 N N . LEU A 1 90 ? 7.034 -11.598 -23.192 1.00 72.69 90 LEU A N 1
ATOM 682 C CA . LEU A 1 90 ? 7.650 -11.291 -21.910 1.00 72.69 90 LEU A CA 1
ATOM 683 C C . LEU A 1 90 ? 6.640 -10.538 -21.031 1.00 72.69 90 LEU A C 1
ATOM 685 O O . LEU A 1 90 ? 6.230 -9.418 -21.320 1.00 72.69 90 LEU A O 1
ATOM 689 N N . ASN A 1 91 ? 6.255 -11.179 -19.930 1.00 78.31 91 ASN A N 1
ATOM 690 C CA . ASN A 1 91 ? 5.302 -10.659 -18.948 1.00 78.31 91 ASN A CA 1
ATOM 691 C C . ASN A 1 91 ? 6.004 -10.425 -17.600 1.00 78.31 91 ASN A C 1
ATOM 693 O O . ASN A 1 91 ? 6.996 -11.092 -17.302 1.00 78.31 91 ASN A O 1
ATOM 697 N N . TRP A 1 92 ? 5.472 -9.540 -16.751 1.00 79.88 92 TRP A N 1
ATOM 698 C CA . TRP A 1 92 ? 6.053 -9.168 -15.451 1.00 79.88 92 TRP A CA 1
ATOM 699 C C . TRP A 1 92 ? 6.339 -10.385 -14.557 1.00 79.88 92 TRP A C 1
ATOM 701 O O . TRP A 1 92 ? 7.292 -10.388 -13.784 1.00 79.88 92 TRP A O 1
ATOM 711 N N . ARG A 1 93 ? 5.551 -11.459 -14.706 1.00 81.88 93 ARG A N 1
ATOM 712 C CA . ARG A 1 93 ? 5.736 -12.736 -13.998 1.00 81.88 93 ARG A CA 1
ATOM 713 C C . ARG A 1 93 ? 7.058 -13.428 -14.328 1.00 81.88 93 ARG A C 1
ATOM 715 O O . ARG A 1 93 ? 7.612 -14.095 -13.462 1.00 81.88 93 ARG A O 1
ATOM 722 N N . HIS A 1 94 ? 7.536 -13.300 -15.564 1.00 80.94 94 HIS A N 1
ATOM 723 C CA . HIS A 1 94 ? 8.812 -13.871 -15.994 1.00 80.94 94 HIS A CA 1
ATOM 724 C C . HIS A 1 94 ? 9.971 -13.074 -15.400 1.00 80.94 94 HIS A C 1
ATOM 726 O O . HIS A 1 94 ? 10.884 -13.659 -14.829 1.00 80.94 94 HIS A O 1
ATOM 732 N N . VAL A 1 95 ? 9.862 -11.740 -15.414 1.00 82.88 95 VAL A N 1
ATOM 733 C CA . VAL A 1 95 ? 10.835 -10.847 -14.768 1.00 82.88 95 VAL A CA 1
ATOM 734 C C . VAL A 1 95 ? 10.950 -11.146 -13.273 1.00 82.88 95 VAL A C 1
ATOM 736 O O . VAL A 1 95 ? 12.054 -11.281 -12.761 1.00 82.88 95 VAL A O 1
AT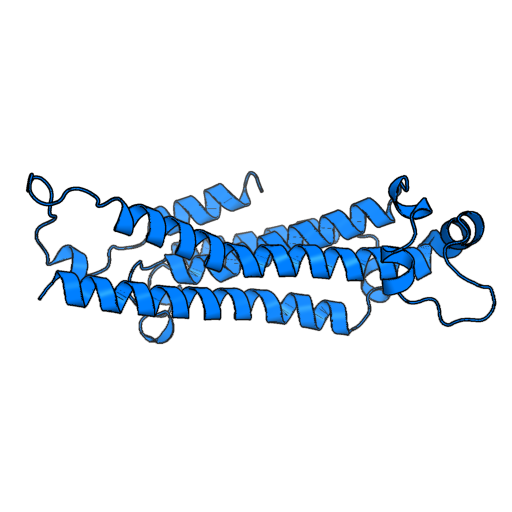OM 739 N N . ALA A 1 96 ? 9.820 -11.331 -12.585 1.00 80.12 96 ALA A N 1
ATOM 740 C CA . ALA A 1 96 ? 9.793 -11.643 -11.155 1.00 80.12 96 ALA A CA 1
ATOM 741 C C . ALA A 1 96 ? 10.462 -12.983 -10.789 1.00 80.12 96 ALA A C 1
ATOM 743 O O . ALA A 1 96 ? 10.802 -13.193 -9.628 1.00 80.12 96 ALA A O 1
ATOM 744 N N . ARG A 1 97 ? 10.625 -13.897 -11.754 1.00 82.19 97 ARG A N 1
ATOM 745 C CA . ARG A 1 97 ? 11.270 -15.206 -11.566 1.00 82.19 97 ARG A CA 1
ATOM 746 C C . ARG A 1 97 ? 12.716 -15.241 -12.057 1.00 82.19 97 ARG A C 1
ATOM 748 O O . ARG A 1 97 ? 13.349 -16.282 -11.936 1.00 82.19 97 ARG A O 1
ATOM 755 N N . CYS A 1 98 ? 13.221 -14.153 -12.634 1.00 84.31 98 CYS A N 1
ATOM 756 C CA . CYS A 1 98 ? 14.567 -14.130 -13.182 1.00 84.31 98 CYS A CA 1
ATOM 757 C C . CYS A 1 98 ? 15.610 -13.813 -12.104 1.00 84.31 98 CYS A C 1
ATOM 759 O O . CYS A 1 98 ? 15.585 -12.741 -11.495 1.00 84.31 98 CYS A O 1
ATOM 761 N N . ASP A 1 99 ? 16.580 -14.712 -11.931 1.00 83.69 99 ASP A N 1
ATOM 762 C CA . ASP A 1 99 ? 17.643 -14.562 -10.932 1.00 83.69 99 ASP A CA 1
ATOM 763 C C . ASP A 1 99 ? 18.592 -13.394 -11.228 1.00 83.69 99 ASP A C 1
ATOM 765 O O . ASP A 1 99 ? 19.072 -12.744 -10.296 1.00 83.69 99 ASP A O 1
ATOM 769 N N . ALA A 1 100 ? 18.816 -13.058 -12.505 1.00 81.44 100 ALA A N 1
ATOM 770 C CA . ALA A 1 100 ? 19.674 -11.935 -12.895 1.00 81.44 100 ALA A CA 1
ATOM 771 C C . ALA A 1 100 ? 19.166 -10.592 -12.339 1.00 81.44 100 ALA A C 1
ATOM 773 O O . ALA A 1 100 ? 19.945 -9.685 -12.045 1.00 81.44 100 ALA A O 1
ATOM 774 N N . VAL A 1 101 ? 17.856 -10.478 -12.111 1.00 84.50 101 VAL A N 1
ATOM 775 C CA . VAL A 1 101 ? 17.225 -9.258 -11.599 1.00 84.50 101 VAL A CA 1
ATOM 776 C C . VAL A 1 101 ? 17.476 -9.066 -10.097 1.00 84.50 101 VAL A C 1
ATOM 778 O O . VAL A 1 101 ? 17.366 -7.953 -9.587 1.00 84.50 101 VAL A O 1
ATOM 781 N N . ARG A 1 102 ? 17.907 -10.105 -9.369 1.00 82.75 102 ARG A N 1
ATOM 782 C CA . ARG A 1 102 ? 18.189 -10.024 -7.926 1.00 82.75 102 ARG A CA 1
ATOM 783 C C . ARG A 1 102 ? 19.278 -9.004 -7.584 1.00 82.75 102 ARG A C 1
ATOM 785 O O . ARG A 1 102 ? 19.223 -8.384 -6.524 1.00 82.75 102 ARG A O 1
ATOM 792 N N . GLN A 1 103 ? 20.261 -8.844 -8.467 1.00 81.62 103 GLN A N 1
ATOM 793 C CA . GLN A 1 103 ? 21.372 -7.904 -8.290 1.00 81.62 103 GLN A CA 1
ATOM 794 C C . GLN A 1 103 ? 21.129 -6.560 -8.985 1.00 81.62 103 GLN A C 1
ATOM 796 O O . GLN A 1 103 ? 21.975 -5.672 -8.900 1.00 81.62 103 GLN A O 1
ATOM 801 N N . TYR A 1 104 ? 19.979 -6.382 -9.645 1.00 86.00 104 TYR A N 1
ATOM 802 C CA . TYR A 1 104 ? 19.669 -5.132 -10.321 1.00 86.00 104 TYR A CA 1
ATOM 803 C C . TYR A 1 104 ? 19.605 -3.973 -9.313 1.00 86.00 104 TYR A C 1
ATOM 805 O O . TYR A 1 104 ? 18.972 -4.046 -8.249 1.00 86.00 104 TYR A O 1
ATOM 813 N N . SER A 1 105 ? 20.281 -2.888 -9.675 1.00 85.62 105 SER A N 1
ATOM 814 C CA . SER A 1 105 ? 20.278 -1.619 -8.965 1.00 85.62 105 SER A CA 1
ATOM 815 C C . SER A 1 105 ? 20.132 -0.522 -10.006 1.00 85.62 105 SER A C 1
ATOM 817 O O . SER A 1 105 ? 20.997 -0.364 -10.862 1.00 85.62 105 SER A O 1
ATOM 819 N N . GLY A 1 106 ? 19.026 0.206 -9.948 1.00 89.94 106 GLY A N 1
ATOM 820 C CA . GLY A 1 106 ? 18.699 1.229 -10.927 1.00 89.94 106 GLY A CA 1
ATOM 821 C C . GLY A 1 106 ? 17.340 1.864 -10.643 1.00 89.94 106 GLY A C 1
ATOM 822 O O . GLY A 1 106 ? 16.637 1.432 -9.721 1.00 89.94 106 GLY A O 1
ATOM 823 N N . PRO A 1 107 ? 16.946 2.866 -11.443 1.00 90.81 107 PRO A N 1
ATOM 824 C CA . PRO A 1 107 ? 15.790 3.715 -11.159 1.00 90.81 107 PRO A CA 1
ATOM 825 C C . PRO A 1 107 ? 14.475 2.932 -11.094 1.00 90.81 107 PRO A C 1
ATOM 827 O O . PRO A 1 107 ? 13.602 3.253 -10.293 1.00 90.81 107 PRO A O 1
ATOM 830 N N . VAL A 1 108 ? 14.345 1.841 -11.857 1.00 91.88 108 VAL A N 1
ATOM 831 C CA . VAL A 1 108 ? 13.147 0.987 -11.830 1.00 91.88 108 VAL A CA 1
ATOM 832 C C . VAL A 1 108 ? 12.915 0.361 -10.453 1.00 91.88 108 VAL A C 1
ATOM 834 O O . VAL A 1 108 ? 11.770 0.230 -10.011 1.00 91.88 108 VAL A O 1
ATOM 837 N N . LYS A 1 109 ? 13.993 -0.004 -9.751 1.00 91.56 109 LYS A N 1
ATOM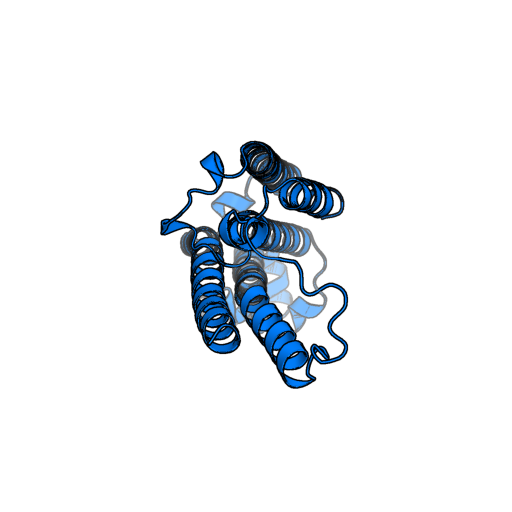 838 C CA . LYS A 1 109 ? 13.914 -0.549 -8.393 1.00 91.56 109 LYS A CA 1
ATOM 839 C C . LYS A 1 109 ? 13.446 0.516 -7.408 1.00 91.56 109 LYS A C 1
ATOM 841 O O . LYS A 1 109 ? 12.593 0.223 -6.571 1.00 91.56 109 LYS A O 1
ATOM 846 N N . ASP A 1 110 ? 13.955 1.735 -7.550 1.00 92.81 110 ASP A N 1
ATOM 847 C CA . ASP A 1 110 ? 13.592 2.863 -6.695 1.00 92.81 110 ASP A CA 1
ATOM 848 C C . ASP A 1 110 ? 12.126 3.254 -6.906 1.00 92.81 110 ASP A C 1
ATOM 850 O O . ASP A 1 110 ? 11.362 3.301 -5.943 1.00 92.81 110 ASP A O 1
ATOM 854 N N . TRP A 1 111 ? 11.681 3.401 -8.158 1.00 94.88 111 TRP A N 1
ATOM 855 C CA . TRP A 1 111 ? 10.285 3.697 -8.493 1.00 94.88 111 TRP A CA 1
ATOM 856 C C . TRP A 1 111 ? 9.321 2.621 -7.987 1.00 94.88 111 TRP A C 1
ATOM 858 O O . TRP A 1 111 ? 8.304 2.932 -7.366 1.00 94.88 111 TRP A O 1
ATOM 868 N N . ALA A 1 112 ? 9.642 1.341 -8.195 1.00 93.44 112 ALA A N 1
ATOM 869 C CA . ALA A 1 112 ? 8.816 0.248 -7.692 1.00 93.44 112 ALA A CA 1
ATOM 870 C C . ALA A 1 112 ? 8.809 0.169 -6.157 1.00 93.44 112 ALA A C 1
ATOM 872 O O . ALA A 1 112 ? 7.803 -0.227 -5.562 1.00 93.44 112 ALA A O 1
ATOM 873 N N . GLY A 1 113 ? 9.913 0.538 -5.504 1.00 93.44 113 GLY A N 1
ATOM 874 C CA . GLY A 1 113 ? 9.990 0.691 -4.053 1.00 93.44 113 GLY A CA 1
ATOM 875 C C . GLY A 1 113 ? 9.111 1.838 -3.549 1.00 93.44 113 GLY A C 1
ATOM 876 O O . GLY A 1 113 ? 8.363 1.661 -2.587 1.00 93.44 113 GLY A O 1
ATOM 877 N N . SER A 1 114 ? 9.123 2.985 -4.231 1.00 94.25 114 SER A N 1
ATOM 878 C CA . SER A 1 114 ? 8.252 4.126 -3.927 1.00 94.25 114 SER A CA 1
ATOM 879 C C . SER A 1 114 ? 6.771 3.777 -4.071 1.00 94.25 114 SER A C 1
ATOM 881 O O . SER A 1 114 ? 5.986 4.087 -3.175 1.00 94.25 114 SER A O 1
ATOM 883 N N . LEU A 1 115 ? 6.393 3.061 -5.134 1.00 94.81 115 LEU A N 1
ATOM 884 C CA . LEU A 1 115 ? 5.024 2.567 -5.334 1.00 94.81 115 LEU A CA 1
ATOM 885 C C . LEU A 1 115 ? 4.593 1.594 -4.225 1.00 94.81 115 LEU A C 1
ATOM 887 O O . LEU A 1 115 ? 3.496 1.722 -3.687 1.00 94.81 115 LEU A O 1
ATOM 891 N N . MET A 1 116 ? 5.470 0.663 -3.835 1.00 95.19 116 MET A N 1
ATOM 892 C CA . MET A 1 116 ? 5.225 -0.267 -2.725 1.00 95.19 116 MET A CA 1
ATOM 893 C C . MET A 1 116 ? 4.982 0.468 -1.401 1.00 95.19 116 MET A C 1
ATOM 895 O O . MET A 1 116 ? 4.047 0.149 -0.666 1.00 95.19 116 MET A O 1
ATOM 899 N N . LEU A 1 117 ? 5.835 1.447 -1.083 1.00 94.25 117 LEU A N 1
ATOM 900 C CA . LEU A 1 117 ? 5.727 2.230 0.147 1.00 94.25 117 LEU A CA 1
ATOM 901 C C . LEU A 1 117 ? 4.457 3.078 0.170 1.00 94.25 117 LEU A C 1
ATOM 903 O O . LEU A 1 117 ? 3.815 3.176 1.216 1.00 94.25 117 LEU A O 1
ATOM 907 N N . ALA A 1 118 ? 4.095 3.673 -0.965 1.00 94.31 118 ALA A N 1
ATOM 908 C CA . ALA A 1 118 ? 2.873 4.450 -1.095 1.00 94.31 118 ALA A CA 1
ATOM 909 C C . ALA A 1 118 ? 1.623 3.581 -0.918 1.00 94.31 118 ALA A C 1
ATOM 911 O O . ALA A 1 118 ? 0.723 3.978 -0.184 1.00 94.31 118 ALA A O 1
ATOM 912 N N . GLU A 1 119 ? 1.595 2.383 -1.506 1.00 94.94 119 GLU A N 1
ATOM 913 C CA . GLU A 1 119 ? 0.485 1.439 -1.339 1.00 94.94 119 GLU A CA 1
ATOM 914 C C . GLU A 1 119 ? 0.336 0.992 0.116 1.00 94.94 119 GLU A C 1
ATOM 916 O O . GLU A 1 119 ? -0.763 1.003 0.674 1.00 94.94 119 GLU A O 1
ATOM 921 N N . LEU A 1 120 ? 1.452 0.649 0.766 1.00 93.94 120 LEU A N 1
ATOM 922 C CA . LEU A 1 120 ? 1.444 0.295 2.180 1.00 93.94 120 LEU A CA 1
ATOM 923 C C . LEU A 1 120 ? 0.910 1.456 3.029 1.00 93.94 120 LEU A C 1
ATOM 925 O O . LEU A 1 120 ? 0.067 1.252 3.901 1.00 93.94 120 LEU A O 1
ATOM 929 N N . ALA A 1 121 ? 1.387 2.677 2.772 1.00 93.38 121 ALA A N 1
ATOM 930 C CA . ALA A 1 121 ? 0.933 3.869 3.475 1.00 93.38 121 ALA A CA 1
ATOM 931 C C . ALA A 1 121 ? -0.564 4.121 3.252 1.00 93.38 121 ALA A C 1
ATOM 933 O O . ALA A 1 121 ? -1.281 4.364 4.220 1.00 93.38 121 ALA A O 1
ATOM 934 N N . LEU A 1 122 ? -1.048 4.000 2.015 1.00 94.00 122 LEU A N 1
ATOM 935 C CA . LEU A 1 122 ? -2.458 4.156 1.671 1.00 94.00 122 LEU A CA 1
ATOM 936 C C . LEU A 1 122 ? -3.324 3.127 2.403 1.00 94.00 122 LEU A C 1
ATOM 938 O O . LEU A 1 122 ? -4.305 3.498 3.049 1.00 94.00 122 LEU A O 1
ATOM 942 N N . CYS A 1 123 ? -2.924 1.854 2.373 1.00 93.75 123 CYS A N 1
ATOM 943 C CA . CYS A 1 123 ? -3.590 0.792 3.117 1.00 93.75 123 CYS A CA 1
ATOM 944 C C . CYS A 1 123 ? -3.678 1.125 4.611 1.00 93.75 123 CYS A C 1
ATOM 946 O O . CYS A 1 123 ? -4.750 1.004 5.192 1.00 93.75 123 CYS A O 1
ATOM 948 N N . LEU A 1 124 ? -2.589 1.583 5.237 1.00 91.69 124 LEU A N 1
ATOM 949 C CA . LEU A 1 124 ? -2.566 1.911 6.668 1.00 91.69 124 LEU A CA 1
ATOM 950 C C . LEU A 1 124 ? -3.411 3.146 7.012 1.00 91.69 124 LEU A C 1
ATOM 952 O O . LEU A 1 124 ? -4.127 3.134 8.013 1.00 91.69 124 LEU A O 1
ATOM 956 N N . VAL A 1 125 ? -3.373 4.187 6.176 1.00 91.62 125 VAL A N 1
ATOM 957 C CA . VAL A 1 125 ? -4.203 5.393 6.326 1.00 91.62 125 VAL A CA 1
ATOM 958 C C . VAL A 1 125 ? -5.685 5.024 6.266 1.00 91.62 125 VAL A C 1
ATOM 960 O O . VAL A 1 125 ? -6.453 5.421 7.140 1.00 91.62 125 VAL A O 1
ATOM 963 N N . VAL A 1 126 ? -6.092 4.215 5.288 1.00 92.06 126 VAL A N 1
ATOM 964 C CA . VAL A 1 126 ? -7.489 3.786 5.132 1.00 92.06 126 VAL A CA 1
ATOM 965 C C . VAL A 1 126 ? -7.904 2.833 6.260 1.00 92.06 126 VAL A C 1
ATOM 967 O O . VAL A 1 126 ? -8.957 3.024 6.873 1.00 92.06 126 VAL A O 1
ATOM 970 N N . LEU A 1 127 ? -7.042 1.879 6.621 1.00 90.94 127 LEU A N 1
ATOM 971 C CA . LEU A 1 127 ? -7.254 0.936 7.724 1.00 90.94 127 LEU A CA 1
ATOM 972 C C . LEU A 1 127 ? -7.391 1.633 9.085 1.00 90.94 127 LEU A C 1
ATOM 974 O O . LEU A 1 127 ? -8.119 1.141 9.947 1.00 90.94 127 LEU A O 1
ATOM 978 N N . SER A 1 128 ? -6.740 2.786 9.281 1.00 89.69 128 SER A N 1
ATOM 979 C CA . SER A 1 128 ? -6.821 3.555 10.531 1.00 89.69 128 SER A CA 1
ATOM 980 C C . SER A 1 128 ? -8.259 3.929 10.917 1.00 89.69 128 SER A C 1
ATOM 982 O O . SER A 1 128 ? -8.566 4.019 12.103 1.00 89.69 128 SER A O 1
ATOM 984 N N . SER A 1 129 ? -9.167 4.043 9.940 1.00 88.50 129 SER A N 1
ATOM 985 C CA . SER A 1 129 ? -10.593 4.295 10.187 1.00 88.50 129 SER A CA 1
ATOM 986 C C . SER A 1 129 ? -11.251 3.223 11.068 1.00 88.50 129 SER A C 1
ATOM 988 O O . SER A 1 129 ? -12.081 3.553 11.914 1.00 88.50 129 SER A O 1
ATOM 990 N N . SER A 1 130 ? -10.839 1.955 10.945 1.00 86.62 130 SER A N 1
ATOM 991 C CA . SER A 1 130 ? -11.354 0.853 11.771 1.00 86.62 130 SER A CA 1
ATOM 992 C C . SER A 1 130 ? -10.875 0.906 13.221 1.00 86.62 130 SER A C 1
ATOM 994 O O . SER A 1 130 ? -11.470 0.238 14.065 1.00 86.62 130 SER A O 1
ATOM 996 N N . PHE A 1 131 ? -9.840 1.696 13.526 1.00 84.25 131 PHE A N 1
ATOM 997 C CA . PHE A 1 131 ? -9.263 1.841 14.866 1.00 84.25 131 PHE A CA 1
ATOM 998 C C . PHE A 1 131 ? -9.782 3.061 15.640 1.00 84.25 131 PHE A C 1
ATOM 1000 O O . PHE A 1 131 ? -9.430 3.222 16.803 1.00 84.25 131 PHE A O 1
ATOM 1007 N N . LEU A 1 132 ? -10.637 3.899 15.040 1.00 82.38 132 LEU A N 1
ATOM 1008 C CA . LEU A 1 132 ? -11.251 5.053 15.720 1.00 82.38 132 LEU A CA 1
ATOM 1009 C C . LEU A 1 132 ? -12.188 4.681 16.872 1.00 82.38 132 LEU A C 1
ATOM 1011 O O . LEU A 1 132 ? -12.453 5.492 17.749 1.00 82.38 132 LEU A O 1
ATOM 1015 N N . SER A 1 133 ? -12.715 3.468 16.830 1.00 76.50 133 SER A N 1
ATOM 1016 C CA . SER A 1 133 ? -13.461 2.845 17.914 1.00 76.50 133 SER A CA 1
ATOM 1017 C C . SER A 1 133 ? -12.910 1.439 18.068 1.00 76.50 133 SER A C 1
ATOM 1019 O O . SER A 1 133 ? -12.500 0.831 17.074 1.00 76.50 133 SER A O 1
ATOM 1021 N N . ARG A 1 134 ? -12.887 0.896 19.283 1.00 71.75 134 ARG A N 1
ATOM 1022 C CA . ARG A 1 134 ? -12.420 -0.480 19.488 1.00 71.75 134 ARG A CA 1
ATOM 1023 C C . ARG A 1 134 ? -13.491 -1.480 19.078 1.00 71.75 134 ARG A C 1
ATOM 1025 O O . ARG A 1 134 ? -13.168 -2.528 18.525 1.00 71.75 134 ARG A O 1
ATOM 1032 N N . THR A 1 135 ? -14.752 -1.136 19.304 1.00 69.38 135 THR A N 1
ATOM 1033 C CA . THR A 1 135 ? -15.857 -2.089 19.236 1.00 69.38 135 THR A CA 1
ATOM 1034 C C . THR A 1 135 ? -16.867 -1.677 18.180 1.00 69.38 135 THR A C 1
ATOM 1036 O O . THR A 1 135 ? -17.274 -2.517 17.391 1.00 69.38 135 THR A O 1
ATOM 1039 N N . GLU A 1 136 ? -17.206 -0.397 18.053 1.00 78.00 136 GLU A N 1
ATOM 1040 C CA . GLU A 1 136 ? -18.255 0.075 17.147 1.00 78.00 136 GLU A CA 1
ATOM 1041 C C . GLU A 1 136 ? -17.860 -0.068 15.672 1.00 78.00 136 GLU A C 1
ATOM 1043 O O . GLU A 1 136 ? -16.792 0.362 15.232 1.00 78.00 136 GLU A O 1
ATOM 1048 N N . LEU A 1 137 ? -18.750 -0.658 14.875 1.00 81.88 137 LEU A N 1
ATOM 1049 C CA . LEU A 1 137 ? -18.533 -0.813 13.438 1.00 81.88 137 LEU A CA 1
ATOM 1050 C C . LEU A 1 137 ? -18.619 0.538 12.723 1.00 81.88 137 LEU A C 1
ATOM 1052 O O . LEU A 1 137 ? -19.498 1.351 13.025 1.00 81.88 137 LEU A O 1
ATOM 1056 N N . ILE A 1 138 ? -17.814 0.714 11.672 1.00 81.88 138 ILE A N 1
ATOM 1057 C CA . ILE A 1 138 ? -17.813 1.930 10.831 1.00 81.88 138 ILE A CA 1
ATOM 1058 C C . ILE A 1 138 ? -19.213 2.232 10.269 1.00 81.88 138 ILE A C 1
ATOM 1060 O O . ILE A 1 138 ? -19.605 3.388 10.122 1.00 81.88 138 ILE A O 1
ATOM 1064 N N . LYS A 1 139 ? -20.008 1.190 9.984 1.00 78.25 139 LYS A N 1
ATOM 1065 C CA . LYS A 1 139 ? -21.386 1.341 9.485 1.00 78.25 139 LYS A CA 1
ATOM 1066 C C . LYS A 1 139 ? -22.314 2.027 10.498 1.00 78.25 139 LYS A C 1
ATOM 1068 O O . LYS A 1 139 ? -23.259 2.690 10.084 1.00 78.25 139 LYS A O 1
ATOM 1073 N N . GLY A 1 140 ? -22.068 1.845 11.797 1.00 73.38 140 GLY A N 1
ATOM 1074 C CA . GLY A 1 140 ? -22.853 2.463 12.869 1.00 73.38 140 GLY A CA 1
ATOM 1075 C C . GLY A 1 140 ? -22.420 3.896 13.170 1.00 73.38 140 GLY A C 1
ATOM 1076 O O . GLY A 1 140 ? -23.262 4.738 13.472 1.00 73.38 140 GLY A O 1
ATOM 1077 N N . LYS A 1 141 ? -21.123 4.195 13.027 1.00 75.19 141 LYS A N 1
ATOM 1078 C CA . LYS A 1 141 ? -20.553 5.508 13.331 1.00 75.19 141 LYS A CA 1
ATOM 1079 C C . LYS A 1 141 ? -19.544 5.914 12.265 1.00 75.19 141 LYS A C 1
ATOM 1081 O O . LYS A 1 141 ? -18.448 5.369 12.175 1.00 75.19 141 LYS A O 1
ATOM 1086 N N . ASN A 1 142 ? -19.930 6.898 11.454 1.00 80.69 142 ASN A N 1
ATOM 1087 C CA . ASN A 1 142 ? -19.078 7.403 10.384 1.00 80.69 142 ASN A CA 1
ATOM 1088 C C . ASN A 1 142 ? -17.801 8.038 10.983 1.00 80.69 142 ASN A C 1
ATOM 1090 O O . ASN A 1 142 ? -17.930 8.966 11.792 1.00 80.69 142 ASN A O 1
ATOM 1094 N N . PRO A 1 143 ? -16.593 7.609 10.572 1.00 79.69 143 PRO A N 1
ATOM 1095 C CA . PRO A 1 143 ? -15.326 8.102 11.112 1.00 79.69 143 PRO A CA 1
ATOM 1096 C C . PRO A 1 143 ? -15.171 9.626 11.008 1.00 79.69 143 PRO A C 1
ATOM 1098 O O . PRO A 1 143 ? -14.689 10.260 11.945 1.00 79.69 143 PRO A O 1
ATOM 1101 N N . TRP A 1 144 ? -15.691 10.237 9.938 1.00 78.81 144 TRP A N 1
ATOM 1102 C CA . TRP A 1 144 ? -15.657 11.691 9.727 1.00 78.81 144 TRP A CA 1
ATOM 1103 C C . TRP A 1 144 ? -16.466 12.485 10.757 1.00 78.81 144 TRP A C 1
ATOM 1105 O O . TRP A 1 144 ? -16.131 13.625 11.063 1.00 78.81 144 TRP A O 1
ATOM 1115 N N . ARG A 1 145 ? -17.542 11.890 11.286 1.00 78.06 145 ARG A N 1
ATOM 1116 C CA . ARG A 1 145 ? -18.369 12.505 12.335 1.00 78.06 145 ARG A CA 1
ATOM 1117 C C . ARG A 1 145 ? -17.851 12.175 13.732 1.00 78.06 145 ARG A C 1
ATOM 1119 O O . ARG A 1 145 ? -18.034 12.973 14.640 1.00 78.06 145 ARG A O 1
ATOM 1126 N N . ALA A 1 146 ? -17.225 11.010 13.896 1.00 75.56 146 ALA A N 1
ATOM 1127 C CA . ALA A 1 146 ? -16.681 10.557 15.172 1.00 75.56 146 ALA A CA 1
ATOM 1128 C C . ALA A 1 146 ? -15.476 11.390 15.620 1.00 75.56 146 ALA A C 1
ATOM 1130 O O . ALA A 1 146 ? -15.363 11.721 16.798 1.00 75.56 146 ALA A O 1
ATOM 1131 N N . ASN A 1 147 ? -14.578 11.703 14.681 1.00 82.56 147 ASN A N 1
ATOM 1132 C CA . ASN A 1 147 ? -13.345 12.420 14.961 1.00 82.56 147 ASN A CA 1
ATOM 1133 C C . ASN A 1 147 ? -12.941 13.298 13.757 1.00 82.56 147 ASN A C 1
ATOM 1135 O O . ASN A 1 147 ? -12.294 12.813 12.823 1.00 82.56 147 ASN A O 1
ATOM 1139 N N . PRO A 1 148 ? -13.290 14.598 13.755 1.00 84.12 148 PRO A N 1
ATOM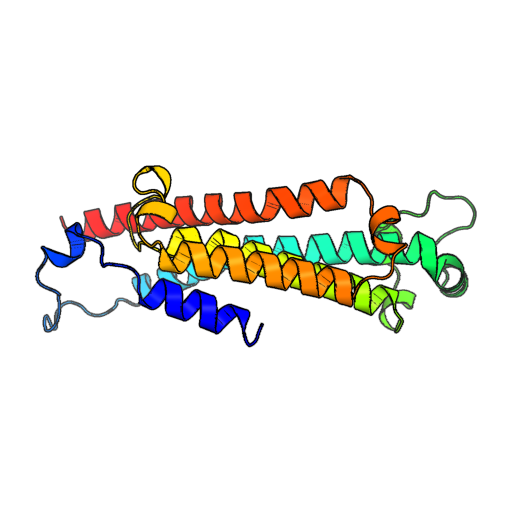 1140 C CA . PRO A 1 148 ? -12.918 15.498 12.664 1.00 84.12 148 PRO A CA 1
ATOM 1141 C C . PRO A 1 148 ? -11.397 15.701 12.555 1.00 84.12 148 PRO A C 1
ATOM 1143 O O . PRO A 1 148 ? -10.897 15.930 11.456 1.00 84.12 148 PRO A O 1
ATOM 1146 N N . LEU A 1 149 ? -10.643 15.565 13.657 1.00 84.81 149 LEU A N 1
ATOM 1147 C CA . LEU A 1 149 ? -9.179 15.663 13.647 1.00 84.81 149 LEU A CA 1
ATOM 1148 C C . LEU A 1 149 ? -8.548 14.504 12.863 1.00 84.81 149 LEU A C 1
ATOM 1150 O O . LEU A 1 149 ? -7.610 14.716 12.096 1.00 84.81 149 LEU A O 1
ATOM 1154 N N . TRP A 1 150 ? -9.105 13.296 12.995 1.00 87.50 150 TRP A N 1
ATOM 1155 C CA . TRP A 1 150 ? -8.731 12.164 12.144 1.00 87.50 150 TRP A CA 1
ATOM 1156 C C . TRP A 1 150 ? -9.015 12.444 10.671 1.00 87.50 150 TRP A C 1
ATOM 1158 O O . TRP A 1 150 ? -8.166 12.151 9.838 1.00 87.50 150 TRP A O 1
ATOM 1168 N N . GLY A 1 151 ? -10.147 13.075 10.343 1.00 87.50 151 GLY A N 1
ATOM 1169 C CA . GLY A 1 151 ? -10.460 13.465 8.965 1.00 87.50 151 GLY A CA 1
ATOM 1170 C C . GLY A 1 151 ? -9.392 14.376 8.344 1.00 87.50 151 GLY A C 1
ATOM 1171 O O . GLY A 1 151 ? -8.948 14.140 7.219 1.00 87.50 151 GLY A O 1
ATOM 1172 N N . TRP A 1 152 ? -8.913 15.370 9.098 1.00 87.06 152 TRP A N 1
ATOM 1173 C CA . TRP A 1 152 ? -7.800 16.226 8.670 1.00 87.06 152 TRP A CA 1
ATOM 1174 C C . TRP A 1 152 ? -6.478 15.462 8.553 1.00 87.06 152 TRP A C 1
ATOM 1176 O O . TRP A 1 152 ? -5.762 15.636 7.568 1.00 87.06 152 TRP A O 1
ATOM 1186 N N . GLY A 1 153 ? -6.168 14.583 9.511 1.00 87.00 153 GLY A N 1
ATOM 1187 C CA . GLY A 1 153 ? -4.972 13.734 9.467 1.00 87.00 153 GLY A CA 1
ATOM 1188 C C . GLY A 1 153 ? -4.970 12.761 8.283 1.00 87.00 153 GLY A C 1
ATOM 1189 O O . GLY A 1 153 ? -3.946 12.582 7.621 1.00 87.00 153 GLY A O 1
ATOM 1190 N N . PHE A 1 154 ? -6.130 12.187 7.966 1.00 89.75 154 PHE A N 1
ATOM 1191 C CA . PHE A 1 154 ? -6.359 11.347 6.796 1.00 89.75 154 PHE A CA 1
ATOM 1192 C C . PHE A 1 154 ? -6.110 12.133 5.505 1.00 89.75 154 PHE A C 1
ATOM 1194 O O . PHE A 1 154 ? -5.315 11.701 4.670 1.00 89.75 154 PHE A O 1
ATOM 1201 N N . LEU A 1 155 ? -6.715 13.319 5.367 1.00 91.25 155 LEU A N 1
ATOM 1202 C CA . LEU A 1 155 ? -6.533 14.169 4.189 1.00 91.25 155 LEU A CA 1
ATOM 1203 C C . LEU A 1 155 ? -5.069 14.599 4.015 1.00 91.25 155 LEU A C 1
ATOM 1205 O O . LEU A 1 155 ? -4.522 14.493 2.919 1.00 91.25 155 LEU A O 1
ATOM 1209 N N . ALA A 1 156 ? -4.412 15.027 5.095 1.00 90.31 156 ALA A N 1
ATOM 1210 C CA . ALA A 1 156 ? -2.999 15.394 5.077 1.00 90.31 156 ALA A CA 1
ATOM 1211 C C . ALA A 1 156 ? -2.105 14.209 4.675 1.00 90.31 156 ALA A C 1
ATOM 1213 O O . ALA A 1 156 ? -1.170 14.376 3.893 1.00 90.31 156 ALA A O 1
ATOM 1214 N N . SER A 1 157 ? -2.419 13.002 5.154 1.00 91.12 157 SER A N 1
ATOM 1215 C CA . SER A 1 157 ? -1.691 11.783 4.787 1.00 91.12 157 SER A CA 1
ATOM 1216 C C . SER A 1 157 ? -1.864 11.434 3.308 1.00 91.12 157 SER A C 1
ATOM 1218 O O . SER A 1 157 ? -0.887 11.070 2.657 1.00 91.12 157 SER A O 1
ATOM 1220 N N . LEU A 1 158 ? -3.071 11.592 2.751 1.00 92.31 158 LEU A N 1
ATOM 1221 C CA . LEU A 1 158 ? -3.311 11.403 1.317 1.00 92.31 158 LEU A CA 1
ATOM 1222 C C . LEU A 1 158 ? -2.520 12.402 0.466 1.00 92.31 158 LEU A C 1
ATOM 1224 O O . LEU A 1 158 ? -1.878 12.003 -0.505 1.00 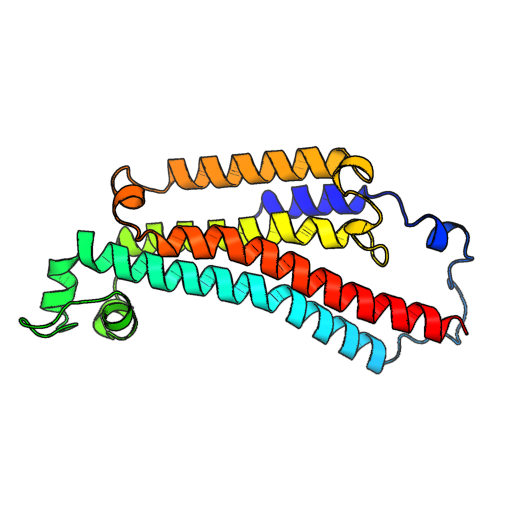92.31 158 LEU A O 1
ATOM 1228 N N . LEU A 1 159 ? -2.521 13.681 0.850 1.00 93.62 159 LEU A N 1
ATOM 1229 C CA . LEU A 1 159 ? -1.741 14.713 0.162 1.00 93.62 159 LEU A CA 1
ATOM 1230 C C . LEU A 1 159 ? -0.239 14.422 0.226 1.00 93.62 159 LEU A C 1
ATOM 1232 O O . LEU A 1 159 ? 0.457 14.578 -0.775 1.00 93.62 159 LEU A O 1
ATOM 1236 N N . LEU A 1 160 ? 0.256 13.948 1.371 1.00 92.75 160 LEU A N 1
ATOM 1237 C CA . LEU A 1 160 ? 1.658 13.572 1.537 1.00 92.75 160 LEU A CA 1
ATOM 1238 C C . LEU A 1 160 ? 2.045 12.391 0.637 1.00 92.75 160 LEU A C 1
ATOM 1240 O O . LEU A 1 160 ? 3.109 12.427 0.024 1.00 92.75 160 LEU A O 1
ATOM 1244 N N . ILE A 1 161 ? 1.194 11.362 0.539 1.00 93.25 161 ILE A N 1
ATOM 1245 C CA . ILE A 1 161 ? 1.418 10.216 -0.358 1.00 93.25 161 ILE A CA 1
ATOM 1246 C C . ILE A 1 161 ? 1.453 10.685 -1.816 1.00 93.25 161 ILE A C 1
ATOM 1248 O O . ILE A 1 161 ? 2.354 10.306 -2.562 1.00 93.25 161 ILE A O 1
ATOM 1252 N N . LEU A 1 162 ? 0.509 11.539 -2.214 1.00 93.25 162 LEU A N 1
ATOM 1253 C CA . LEU A 1 162 ? 0.435 12.068 -3.573 1.00 93.25 162 LEU A CA 1
ATOM 1254 C C . LEU A 1 162 ? 1.667 12.914 -3.919 1.00 93.25 162 LEU A C 1
ATOM 1256 O O . LEU A 1 162 ? 2.289 12.693 -4.955 1.00 93.25 162 LEU A O 1
ATOM 1260 N N . PHE A 1 163 ? 2.071 13.823 -3.028 1.00 94.31 163 PHE A N 1
ATOM 1261 C CA . PHE A 1 163 ? 3.283 14.623 -3.204 1.00 94.31 163 PHE A CA 1
ATOM 1262 C C . PHE A 1 163 ? 4.539 13.748 -3.277 1.00 94.31 163 PHE A C 1
ATOM 1264 O O . PHE A 1 163 ? 5.381 13.953 -4.147 1.00 94.31 163 PHE A O 1
ATOM 1271 N N . TYR A 1 164 ? 4.644 12.737 -2.409 1.00 92.94 164 TYR A N 1
ATOM 1272 C CA . TYR A 1 164 ? 5.749 11.780 -2.428 1.00 92.94 164 TYR A CA 1
ATOM 1273 C C . TYR A 1 164 ? 5.853 11.057 -3.775 1.00 92.94 164 TYR A C 1
ATOM 1275 O O . TYR A 1 164 ? 6.943 10.971 -4.338 1.00 92.94 164 TYR A O 1
ATOM 1283 N N . LEU A 1 165 ? 4.733 10.578 -4.322 1.00 93.38 165 LEU A N 1
ATOM 1284 C CA . LEU A 1 165 ? 4.714 9.890 -5.613 1.00 93.38 165 LEU A CA 1
ATOM 1285 C C . LEU A 1 165 ? 5.081 10.821 -6.774 1.00 93.38 165 LEU A C 1
ATOM 1287 O O . LEU A 1 165 ? 5.864 10.428 -7.631 1.00 93.38 165 LEU A O 1
ATOM 1291 N N . ILE A 1 166 ? 4.578 12.059 -6.783 1.00 92.62 166 ILE A N 1
ATOM 1292 C CA . ILE A 1 166 ? 4.932 13.055 -7.809 1.00 92.62 166 ILE A CA 1
ATOM 1293 C C . ILE A 1 166 ? 6.423 13.409 -7.750 1.00 92.62 166 ILE A C 1
ATOM 1295 O O . ILE A 1 166 ? 7.052 13.581 -8.786 1.00 92.62 166 ILE A O 1
ATOM 1299 N N . ALA A 1 167 ? 6.996 13.509 -6.551 1.00 92.56 167 ALA A N 1
ATOM 1300 C CA . ALA A 1 167 ? 8.400 13.870 -6.378 1.00 92.56 167 ALA A CA 1
ATOM 1301 C C . ALA A 1 167 ? 9.377 12.726 -6.702 1.00 92.56 167 ALA A C 1
ATOM 1303 O O . ALA A 1 167 ? 10.543 12.990 -6.986 1.00 92.56 167 ALA A O 1
ATOM 1304 N N . THR A 1 168 ? 8.937 11.466 -6.612 1.00 90.81 168 THR A N 1
ATOM 1305 C CA . THR A 1 168 ? 9.814 10.287 -6.757 1.00 90.81 168 THR A CA 1
ATOM 1306 C C . THR A 1 168 ? 9.699 9.587 -8.104 1.00 90.81 168 THR A C 1
ATOM 1308 O O . THR A 1 168 ? 10.665 8.959 -8.539 1.00 90.81 168 THR A O 1
ATOM 1311 N N . LEU A 1 169 ? 8.543 9.666 -8.763 1.00 91.69 169 LEU A N 1
ATOM 1312 C CA . LEU A 1 169 ? 8.299 8.988 -10.030 1.00 91.69 169 LEU A CA 1
ATOM 1313 C C . LEU A 1 169 ? 8.560 9.913 -11.213 1.00 91.69 169 LEU A C 1
ATOM 1315 O O . LEU A 1 169 ? 8.132 11.063 -11.225 1.00 91.69 169 LEU A O 1
ATOM 1319 N N . ASP A 1 170 ? 9.213 9.374 -12.238 1.00 91.06 170 ASP A N 1
ATOM 1320 C CA . ASP A 1 170 ? 9.438 10.096 -13.486 1.00 91.06 170 ASP A CA 1
ATOM 1321 C C . ASP A 1 170 ? 8.160 10.136 -14.353 1.00 91.06 170 ASP A C 1
ATOM 1323 O O . ASP A 1 170 ? 7.275 9.279 -14.241 1.00 91.06 170 ASP A O 1
ATOM 1327 N N . ASN A 1 171 ? 8.064 11.114 -15.258 1.00 82.25 171 ASN A N 1
ATOM 1328 C CA . ASN A 1 171 ? 6.855 11.423 -16.034 1.00 82.25 171 ASN A CA 1
ATOM 1329 C C . ASN A 1 171 ? 6.350 10.246 -16.897 1.00 82.25 171 ASN A C 1
ATOM 1331 O O . ASN A 1 171 ? 5.160 10.166 -17.202 1.00 82.25 171 ASN A O 1
ATOM 1335 N N . GLY A 1 172 ? 7.225 9.306 -17.267 1.00 85.88 172 GLY A N 1
ATOM 1336 C CA . GLY A 1 172 ? 6.872 8.115 -18.050 1.00 85.88 172 GLY A CA 1
ATOM 1337 C C . GLY A 1 172 ? 6.368 6.920 -17.232 1.00 85.88 172 GLY A C 1
ATOM 1338 O O . GLY A 1 172 ? 5.787 5.997 -17.803 1.00 85.88 172 GLY A O 1
ATOM 1339 N N . VAL A 1 173 ? 6.564 6.913 -15.908 1.00 90.69 173 VAL A N 1
ATOM 1340 C CA . VAL A 1 173 ? 6.272 5.743 -15.060 1.00 90.69 173 VAL A CA 1
ATOM 1341 C C . VAL A 1 173 ? 4.774 5.463 -14.992 1.00 90.69 173 VAL A C 1
ATOM 1343 O O . VAL A 1 173 ? 4.352 4.315 -15.108 1.00 90.69 173 VAL A O 1
ATOM 1346 N N . TRP A 1 174 ? 3.956 6.508 -14.877 1.00 89.25 174 TRP A N 1
ATOM 1347 C CA . TRP A 1 174 ? 2.501 6.376 -14.807 1.00 89.25 174 TRP A CA 1
ATOM 1348 C C . TRP A 1 174 ? 1.900 5.773 -16.083 1.00 89.25 174 TRP A C 1
ATOM 1350 O O . TRP A 1 174 ? 1.021 4.927 -16.010 1.00 89.25 174 TRP A O 1
ATOM 1360 N N . GLY A 1 175 ? 2.402 6.144 -17.262 1.00 89.06 175 GLY A N 1
ATOM 1361 C CA . GLY A 1 175 ? 1.928 5.565 -18.526 1.00 89.06 175 GLY A CA 1
ATOM 1362 C C . GLY A 1 175 ? 2.407 4.129 -18.768 1.00 89.06 175 GLY A C 1
ATOM 1363 O O . GLY A 1 175 ? 1.811 3.406 -19.562 1.00 89.06 175 GLY A O 1
ATOM 1364 N N . ALA A 1 176 ? 3.479 3.717 -18.090 1.00 89.50 176 ALA A N 1
ATOM 1365 C CA . ALA A 1 176 ? 4.100 2.406 -18.241 1.00 89.50 176 ALA A CA 1
ATOM 1366 C C . ALA A 1 176 ? 3.428 1.311 -17.393 1.00 89.50 176 ALA A C 1
ATOM 1368 O O . ALA A 1 176 ? 3.627 0.119 -17.637 1.00 89.50 176 ALA A O 1
ATOM 1369 N N . LEU A 1 177 ? 2.645 1.692 -16.381 1.00 92.00 177 LEU A N 1
ATOM 1370 C CA . LEU A 1 177 ? 1.983 0.740 -15.498 1.00 92.00 177 LEU A CA 1
ATOM 1371 C C . LEU A 1 177 ? 0.700 0.187 -16.142 1.00 92.00 177 LEU A C 1
ATOM 1373 O O . LEU A 1 177 ? -0.085 0.929 -16.732 1.00 92.00 177 LEU A O 1
ATOM 1377 N N . PRO A 1 178 ? 0.437 -1.121 -16.009 1.00 91.56 178 PRO A N 1
ATOM 1378 C CA . PRO A 1 178 ? -0.754 -1.729 -16.582 1.00 91.56 178 PRO A CA 1
ATOM 1379 C C . PRO A 1 178 ? -2.018 -1.319 -15.814 1.00 91.56 178 PRO A C 1
ATOM 1381 O O . PRO A 1 178 ? -1.984 -1.148 -14.600 1.00 91.56 178 PRO A O 1
ATOM 1384 N N . TRP A 1 179 ? -3.174 -1.263 -16.481 1.00 92.38 179 TRP A N 1
ATOM 1385 C CA . TRP A 1 179 ? -4.445 -0.851 -15.855 1.00 92.38 179 TRP A CA 1
ATOM 1386 C C . TRP A 1 179 ? -4.786 -1.633 -14.569 1.00 92.38 179 TRP A C 1
ATOM 1388 O O . TRP A 1 179 ? -5.294 -1.062 -13.605 1.00 92.38 179 TRP A O 1
ATOM 1398 N N . TYR A 1 180 ? -4.468 -2.933 -14.522 1.00 90.50 180 TYR A N 1
ATOM 1399 C CA . TYR A 1 180 ? -4.768 -3.788 -13.371 1.00 90.50 180 TYR A CA 1
ATOM 1400 C C . TYR A 1 180 ? -3.915 -3.462 -12.137 1.00 90.50 180 TYR A C 1
ATOM 1402 O O . TYR A 1 180 ? -4.312 -3.807 -11.027 1.00 90.50 180 TYR A O 1
ATOM 1410 N N . PHE A 1 181 ? -2.780 -2.772 -12.299 1.00 93.56 181 PHE A N 1
ATOM 1411 C CA . PHE A 1 181 ? -2.000 -2.235 -11.182 1.00 93.56 181 PHE A CA 1
ATOM 1412 C C . PHE A 1 181 ? -2.848 -1.259 -10.358 1.00 93.56 181 PHE A C 1
ATOM 1414 O O . PHE A 1 181 ? -2.964 -1.404 -9.143 1.00 93.56 181 PHE A O 1
ATOM 1421 N N . TYR A 1 182 ? -3.509 -0.316 -11.033 1.00 92.56 182 TYR A N 1
ATOM 1422 C CA . TYR A 1 182 ? -4.363 0.685 -10.391 1.00 92.56 182 TYR A CA 1
ATOM 1423 C C . TYR A 1 182 ? -5.586 0.055 -9.733 1.00 92.56 182 TYR A C 1
ATOM 1425 O O . TYR A 1 182 ? -5.985 0.460 -8.645 1.00 92.56 182 TYR A O 1
ATOM 1433 N N . VAL A 1 183 ? -6.156 -0.974 -10.364 1.00 93.25 183 VAL A N 1
ATOM 1434 C CA . VAL A 1 183 ? -7.279 -1.725 -9.792 1.00 93.25 183 VAL A CA 1
ATOM 1435 C C . VAL A 1 183 ? -6.882 -2.384 -8.473 1.00 93.25 183 VAL A C 1
ATOM 1437 O O . VAL A 1 183 ? -7.617 -2.269 -7.495 1.00 93.25 183 VAL A O 1
ATOM 1440 N N . VAL A 1 184 ? -5.709 -3.023 -8.409 1.00 91.44 184 VAL A N 1
ATOM 1441 C CA . VAL A 1 184 ? -5.194 -3.604 -7.158 1.00 91.44 184 VAL A CA 1
ATOM 1442 C C . VAL A 1 184 ? -4.985 -2.518 -6.101 1.00 91.44 184 VAL A C 1
ATOM 1444 O O . VAL A 1 184 ? -5.501 -2.670 -4.995 1.00 91.44 184 VAL A O 1
ATOM 1447 N N . ALA A 1 185 ? -4.295 -1.429 -6.451 1.00 91.12 185 ALA A N 1
ATOM 1448 C CA . ALA A 1 185 ? -3.971 -0.340 -5.525 1.00 91.12 185 ALA A CA 1
ATOM 1449 C C . ALA A 1 185 ? -5.218 0.339 -4.921 1.00 91.12 185 ALA A C 1
ATOM 1451 O O . ALA A 1 185 ? -5.229 0.773 -3.774 1.00 91.12 185 ALA A O 1
ATOM 1452 N N . ILE A 1 186 ? -6.320 0.407 -5.675 1.00 92.69 186 ILE A N 1
ATOM 1453 C CA . ILE A 1 186 ? -7.576 1.005 -5.197 1.00 92.69 186 ILE A CA 1
ATOM 1454 C C . ILE A 1 186 ? -8.396 0.012 -4.357 1.00 92.69 186 ILE A C 1
ATOM 1456 O O . ILE A 1 186 ? -9.015 0.391 -3.358 1.00 92.69 186 ILE A O 1
ATOM 1460 N N . ILE A 1 187 ? -8.430 -1.267 -4.745 1.00 93.75 187 ILE A N 1
ATOM 1461 C CA . ILE A 1 187 ? -9.282 -2.273 -4.093 1.00 93.75 187 ILE A CA 1
ATOM 1462 C C . ILE A 1 187 ? -8.681 -2.763 -2.770 1.00 93.75 187 ILE A C 1
ATOM 1464 O O . ILE A 1 187 ? -9.417 -2.971 -1.800 1.00 93.75 187 ILE A O 1
ATOM 1468 N N . MET A 1 188 ? -7.361 -2.945 -2.702 1.00 92.88 188 MET A N 1
ATOM 1469 C CA . MET A 1 188 ? -6.694 -3.538 -1.539 1.00 92.88 188 MET A CA 1
ATOM 1470 C C . MET A 1 188 ? -6.903 -2.771 -0.219 1.00 92.88 188 MET A C 1
ATOM 1472 O O . MET A 1 188 ? -7.234 -3.426 0.777 1.00 92.88 188 MET A O 1
ATOM 1476 N N . PRO A 1 189 ? -6.827 -1.425 -0.169 1.00 92.62 189 PRO A N 1
ATOM 1477 C CA . PRO A 1 189 ? -7.137 -0.672 1.048 1.00 92.62 189 PRO A CA 1
ATOM 1478 C C . PRO A 1 189 ? -8.556 -0.944 1.572 1.00 92.62 189 PRO A C 1
ATOM 1480 O O . PRO A 1 189 ? -8.763 -1.123 2.774 1.00 92.62 189 PRO A O 1
ATOM 1483 N N . SER A 1 190 ? -9.532 -1.049 0.663 1.00 92.62 190 SER A N 1
ATOM 1484 C CA . SER A 1 190 ? -10.933 -1.335 1.003 1.00 92.62 190 SER A CA 1
ATOM 1485 C C . SER A 1 190 ? -11.112 -2.752 1.553 1.00 92.62 190 SER A C 1
ATOM 1487 O O . SER A 1 190 ? -11.832 -2.955 2.534 1.00 92.62 190 SER A O 1
ATOM 1489 N N . LEU A 1 191 ? -10.418 -3.736 0.968 1.00 92.81 191 LEU A N 1
ATOM 1490 C CA . LEU A 1 191 ? -10.380 -5.103 1.495 1.00 92.81 191 LEU A CA 1
ATOM 1491 C C . LEU A 1 191 ? -9.755 -5.150 2.893 1.00 92.81 191 LEU A C 1
ATOM 1493 O O . LEU A 1 191 ? -10.258 -5.876 3.748 1.00 92.81 191 LEU A O 1
ATOM 1497 N N . GLY A 1 192 ? -8.713 -4.353 3.149 1.00 92.19 192 GLY A N 1
ATOM 1498 C CA . GLY A 1 192 ? -8.090 -4.239 4.469 1.00 92.19 192 GLY A CA 1
ATOM 1499 C C . GLY A 1 192 ? -9.057 -3.723 5.537 1.00 92.19 192 GLY A C 1
ATOM 1500 O O . GLY A 1 192 ? -9.139 -4.286 6.628 1.00 92.19 192 GLY A O 1
ATOM 1501 N N . VAL A 1 193 ? -9.852 -2.698 5.220 1.00 91.62 193 VAL A N 1
ATOM 1502 C CA . VAL A 1 193 ? -10.911 -2.217 6.127 1.00 91.62 193 VAL A CA 1
ATOM 1503 C C . VAL A 1 193 ? -11.960 -3.300 6.351 1.00 91.62 193 VAL A C 1
ATOM 1505 O O . VAL A 1 193 ? -12.330 -3.569 7.490 1.00 91.62 193 VAL A O 1
ATOM 1508 N N . MET A 1 194 ? -12.407 -3.977 5.290 1.00 91.56 194 MET A N 1
ATOM 1509 C CA . MET A 1 194 ? -13.406 -5.040 5.410 1.00 91.56 194 MET A CA 1
ATOM 1510 C C . MET A 1 194 ? -12.939 -6.170 6.337 1.00 91.56 194 MET A C 1
ATOM 1512 O O . MET A 1 194 ? -13.700 -6.599 7.205 1.00 91.56 194 MET A O 1
ATOM 1516 N N . THR A 1 195 ? -11.698 -6.646 6.193 1.00 91.31 195 THR A N 1
ATOM 1517 C CA . THR A 1 195 ? -11.153 -7.684 7.081 1.00 91.31 195 THR A CA 1
ATOM 1518 C C . THR A 1 195 ? -11.011 -7.178 8.512 1.00 91.31 195 THR A C 1
ATOM 1520 O O . THR A 1 195 ? -11.358 -7.903 9.444 1.00 91.31 195 THR A O 1
ATOM 1523 N N . SER A 1 196 ? -10.593 -5.925 8.705 1.00 90.75 196 SER A N 1
ATOM 1524 C CA . SER A 1 196 ? -10.524 -5.303 10.030 1.00 90.75 196 SER A CA 1
ATOM 1525 C C . SER A 1 196 ? -11.885 -5.248 10.721 1.00 90.75 196 SER A C 1
ATOM 1527 O O . SER A 1 196 ? -12.001 -5.657 11.876 1.00 90.75 196 SER A O 1
ATOM 1529 N N . GLU A 1 197 ? -12.937 -4.856 9.999 1.00 90.75 197 GLU A N 1
ATOM 1530 C CA . GLU A 1 197 ? -14.306 -4.830 10.519 1.00 90.75 197 GLU A CA 1
ATOM 1531 C C . GLU A 1 197 ? -14.837 -6.239 10.836 1.00 90.75 197 GLU A C 1
ATOM 1533 O O . GLU A 1 197 ? -15.570 -6.419 11.808 1.00 90.75 197 GLU A O 1
ATOM 1538 N N . LEU A 1 198 ? -14.457 -7.269 10.069 1.00 90.50 198 LEU A N 1
ATOM 1539 C CA . LEU A 1 198 ? -14.805 -8.659 10.395 1.00 90.50 198 LEU A CA 1
ATOM 1540 C C . LEU A 1 198 ? -14.141 -9.124 11.696 1.00 90.50 198 LEU A C 1
ATOM 1542 O O . LEU A 1 198 ? -14.802 -9.741 12.533 1.00 90.50 198 LEU A O 1
ATOM 1546 N N . VAL A 1 199 ? -12.863 -8.788 11.891 1.00 89.12 199 VAL A N 1
ATOM 1547 C CA . VAL A 1 199 ? -12.151 -9.056 13.148 1.00 89.12 199 VAL A CA 1
ATOM 1548 C C . VAL A 1 199 ? -12.816 -8.296 14.298 1.00 89.12 199 VAL A C 1
ATOM 1550 O O . VAL A 1 199 ? -13.089 -8.881 15.341 1.00 89.12 199 VAL A O 1
ATOM 1553 N N . LYS A 1 200 ? -13.177 -7.027 14.083 1.00 87.88 200 LYS A N 1
ATOM 1554 C CA . LYS A 1 200 ? -13.881 -6.189 15.062 1.00 87.88 200 LYS A CA 1
ATOM 1555 C C . LYS A 1 200 ? -15.217 -6.792 15.504 1.00 87.88 200 LYS A C 1
ATOM 1557 O O . LYS A 1 200 ? -15.515 -6.828 16.691 1.00 87.88 200 LYS A O 1
ATOM 1562 N N . ARG A 1 201 ? -15.995 -7.366 14.577 1.00 86.69 201 ARG A N 1
ATOM 1563 C CA . ARG A 1 201 ? -17.221 -8.120 14.916 1.00 86.69 201 ARG A CA 1
ATOM 1564 C C . ARG A 1 201 ? -16.944 -9.344 15.785 1.00 86.69 201 ARG A C 1
ATOM 1566 O O . ARG A 1 201 ? -17.789 -9.713 16.599 1.00 86.69 201 ARG A O 1
ATOM 1573 N N . SER A 1 202 ? -15.813 -10.016 15.575 1.00 86.19 202 SER A N 1
ATOM 1574 C CA . SER A 1 202 ? -15.402 -11.143 16.416 1.00 86.19 202 SER A CA 1
ATOM 1575 C C . SER A 1 202 ? -15.046 -10.674 17.828 1.00 86.19 202 SER A C 1
ATOM 1577 O O . SER A 1 202 ? -15.494 -11.293 18.793 1.00 86.19 202 SER A O 1
ATOM 1579 N N . ASP A 1 203 ? -14.324 -9.553 17.938 1.00 82.56 203 ASP A N 1
ATOM 1580 C CA . ASP A 1 203 ? -13.981 -8.915 19.215 1.00 82.56 203 ASP A CA 1
ATOM 1581 C C . ASP A 1 203 ? -15.248 -8.508 19.990 1.00 82.56 203 ASP A C 1
ATOM 1583 O O . ASP A 1 203 ? -15.433 -8.930 21.131 1.00 82.56 203 ASP A O 1
ATOM 1587 N N . GLN A 1 204 ? -16.191 -7.813 19.339 1.00 81.44 204 GLN A N 1
ATOM 1588 C CA . GLN A 1 204 ? -17.476 -7.416 19.939 1.00 81.44 204 GLN A CA 1
ATOM 1589 C C . GLN A 1 204 ? -18.255 -8.600 20.531 1.00 81.44 204 GLN A C 1
ATOM 1591 O O . GLN A 1 204 ? -18.804 -8.516 21.628 1.00 81.44 204 GLN A O 1
ATOM 1596 N N . LYS A 1 205 ? -18.324 -9.725 19.804 1.00 81.62 205 LYS A N 1
ATOM 1597 C CA . LYS A 1 205 ? -19.039 -10.926 20.270 1.00 81.62 205 LYS A CA 1
ATOM 1598 C C . LYS A 1 205 ? -18.431 -11.507 21.540 1.00 81.62 205 LYS A C 1
ATOM 1600 O O . LYS A 1 205 ? -19.144 -12.154 22.300 1.00 81.62 205 LYS A O 1
ATOM 1605 N N . GLN A 1 206 ? -17.125 -11.362 21.722 1.00 75.50 206 GLN A N 1
ATOM 1606 C CA . GLN A 1 206 ? -16.423 -11.905 22.876 1.00 75.50 206 GLN A CA 1
ATOM 1607 C C . GLN A 1 206 ? -16.513 -10.979 24.075 1.00 75.50 206 GLN A C 1
ATOM 1609 O O . GLN A 1 206 ? -16.734 -11.480 25.170 1.00 75.50 206 GLN A O 1
ATOM 1614 N N . GLU A 1 207 ? -16.431 -9.666 23.869 1.00 73.31 207 GLU A N 1
ATOM 1615 C CA . GLU A 1 207 ? -16.697 -8.695 24.933 1.00 73.31 207 GLU A CA 1
ATOM 1616 C C . GLU A 1 207 ? -18.123 -8.880 25.475 1.00 73.31 207 GLU A C 1
ATOM 1618 O O . GLU A 1 207 ? -18.296 -9.107 26.666 1.00 73.31 207 GLU A O 1
ATOM 1623 N N . TYR A 1 208 ? -19.125 -9.017 24.600 1.00 74.44 208 TYR A N 1
ATOM 1624 C CA . TYR A 1 208 ? -20.498 -9.323 25.025 1.00 74.44 208 TYR A CA 1
ATOM 1625 C C . TYR A 1 208 ? -20.654 -10.665 25.772 1.00 74.44 208 TYR A C 1
ATOM 1627 O O . TYR A 1 208 ? -21.568 -10.824 26.576 1.00 74.44 208 TYR A O 1
ATOM 1635 N N . ARG A 1 209 ? -19.802 -11.664 25.493 1.00 69.94 209 ARG A N 1
ATOM 1636 C CA . ARG A 1 209 ? -19.813 -12.952 26.215 1.00 69.94 209 ARG A CA 1
ATOM 1637 C C . ARG A 1 209 ? -19.112 -12.871 27.562 1.00 69.94 209 ARG A C 1
ATOM 1639 O O . ARG A 1 209 ? -19.542 -13.560 28.467 1.00 69.94 209 ARG A O 1
ATOM 1646 N N . ALA A 1 210 ? -18.040 -12.091 27.666 1.00 66.62 210 ALA A N 1
ATOM 1647 C CA . ALA A 1 210 ? -17.359 -11.846 28.933 1.00 66.62 210 ALA A CA 1
ATOM 1648 C C . ALA A 1 210 ? -18.221 -10.999 29.887 1.00 66.62 210 ALA A C 1
ATOM 1650 O O . ALA A 1 210 ? -18.034 -11.054 31.094 1.00 66.62 210 ALA A O 1
ATOM 1651 N N . GLU A 1 211 ? -19.169 -10.234 29.338 1.00 63.25 211 GLU A N 1
ATOM 1652 C CA . GLU A 1 211 ? -20.144 -9.427 30.080 1.00 63.25 211 GLU A CA 1
ATOM 1653 C C . GLU A 1 211 ? -21.372 -10.212 30.592 1.00 63.25 211 GLU A C 1
ATOM 1655 O O . GLU A 1 211 ? -22.166 -9.645 31.342 1.00 63.25 211 GLU A O 1
ATOM 1660 N N . LYS A 1 212 ? -21.560 -11.477 30.184 1.00 52.91 212 LYS A N 1
ATOM 1661 C CA . LYS A 1 212 ? -22.658 -12.357 30.629 1.00 52.91 212 LYS A CA 1
ATOM 1662 C C . LYS A 1 212 ? -22.179 -13.396 31.627 1.00 52.91 212 LYS A C 1
ATOM 1664 O O . LYS A 1 212 ? -22.960 -13.671 32.562 1.00 52.91 212 LYS A O 1
#